Protein AF-A0AA39NHJ2-F1 (afdb_monomer)

Mean predicted aligned error: 9.45 Å

Secondary structure (DSSP, 8-state):
-HHHHHHHHHHHHHHHHHHHHHHHHHHHHHHHH-GGGGSSS-HHHHHHHHHHHHHHHHHHHHHTTSHHHHHHHHHHHHHH-TT--EEEEE--PPTT-TTEEEEEE---TT----EEEEETTT--EEETTEESEE--HHHHTSHHHHHHHTTPPPEEEE-SSTT--EEESS-BTTBEEEEEEETTEEEEEEEETTEEEEEEPGGGGBTTB-HHHHHSEEEEEE--TT--EEEEEEGGGTT---TTSEEEEEETTEEEEEETTEEEPPTTSHHHHHHHHHHTTTS-GGG---EEE------

Solvent-accessible surface area (backbone atoms only — not comparable to full-atom values): 16541 Å² total; per-residue (Å²): 111,70,70,59,53,52,50,52,49,53,52,50,51,39,51,52,51,18,51,52,42,16,53,45,49,33,49,40,40,48,49,79,76,40,71,72,66,62,79,75,83,38,64,70,58,49,52,52,47,51,53,50,22,50,54,44,38,75,43,30,85,72,45,44,81,35,69,39,46,52,50,8,51,51,53,15,50,29,72,72,28,66,82,60,41,79,64,48,76,52,51,78,38,63,83,92,49,44,40,36,36,40,32,33,35,50,65,57,101,75,45,47,63,40,51,33,38,38,29,49,70,74,30,49,50,24,42,74,84,39,62,67,43,66,75,57,65,75,58,61,69,30,67,70,40,34,72,77,54,48,89,64,84,59,55,29,34,68,36,45,40,87,97,36,56,29,22,44,39,63,55,60,96,69,30,37,40,35,39,28,74,57,95,86,40,78,46,44,36,36,39,42,91,95,46,43,34,34,60,49,63,46,71,76,45,63,90,73,50,41,48,60,62,42,74,49,28,41,38,34,35,45,72,49,89,90,52,51,46,32,43,38,23,46,57,94,45,57,88,55,88,54,71,83,34,38,32,38,35,59,51,89,93,50,74,46,41,35,36,80,57,32,36,53,55,55,75,85,37,69,70,37,50,56,55,40,61,75,40,51,91,80,47,60,64,53,74,57,84,54,69,47,77,63,81,79,78,85,127

Foldseek 3Di:
DVVVVVVVVVVVVLQVLLVVLLVLLLCLQVCVVDVVVVPDPDPVVVVVSLVVLVVCLVCLVVCVPPPSNVSSVQSNVCVQQVQAAFPDWDSDDDPPQNQKTWTWGDDDPFFAIWIWIARSNRSFIATNNHTWDWDDPLQCPDPVNCLQPNNDIFTWHAGRGPPFGIWGSDADVQWIWTWHADPSDIWIWTDHPPWIKTWDQLCVCVVFAFPCLSPFWIWIDTPPPPAQKIWTGGSVPHVDDDLQTWIFGDPPPDGWIDRNQKTWDGLPDPVLVVVCVVCVVPDPSSNDTDMDGHDDPPD

Structure (mmCIF, N/CA/C/O backbone):
data_AF-A0AA39NHJ2-F1
#
_entry.id   AF-A0AA39NHJ2-F1
#
loop_
_atom_site.group_PDB
_atom_site.id
_atom_site.type_symbol
_atom_site.label_atom_id
_atom_site.label_alt_id
_atom_site.label_comp_id
_atom_site.label_asym_id
_atom_site.label_entity_id
_atom_site.label_seq_id
_atom_site.pdbx_PDB_ins_code
_atom_site.Cartn_x
_atom_site.Cartn_y
_atom_site.Cartn_z
_atom_site.occupancy
_atom_site.B_iso_or_equiv
_atom_site.auth_seq_id
_atom_site.auth_comp_id
_atom_site.auth_asym_id
_atom_site.auth_atom_id
_atom_site.pdbx_PDB_model_num
ATOM 1 N N . MET A 1 1 ? 35.365 34.385 -26.639 1.00 52.00 1 MET A N 1
ATOM 2 C CA . MET A 1 1 ? 33.916 34.311 -26.942 1.00 52.00 1 MET A CA 1
ATOM 3 C C . MET A 1 1 ? 33.522 33.111 -27.814 1.00 52.00 1 MET A C 1
ATOM 5 O O . MET A 1 1 ? 32.574 32.440 -27.437 1.00 52.00 1 MET A O 1
ATOM 9 N N . LEU A 1 2 ? 34.240 32.753 -28.897 1.00 50.47 2 LEU A N 1
ATOM 10 C CA . LEU A 1 2 ? 33.897 31.567 -29.722 1.00 50.47 2 LEU A CA 1
ATOM 11 C C . LEU A 1 2 ? 33.807 30.242 -28.932 1.00 50.47 2 LEU A C 1
ATOM 13 O O . LEU A 1 2 ? 32.889 29.459 -29.149 1.00 50.47 2 LEU A O 1
ATOM 17 N N . ASN A 1 3 ? 34.719 30.014 -27.980 1.00 54.75 3 ASN A N 1
ATOM 18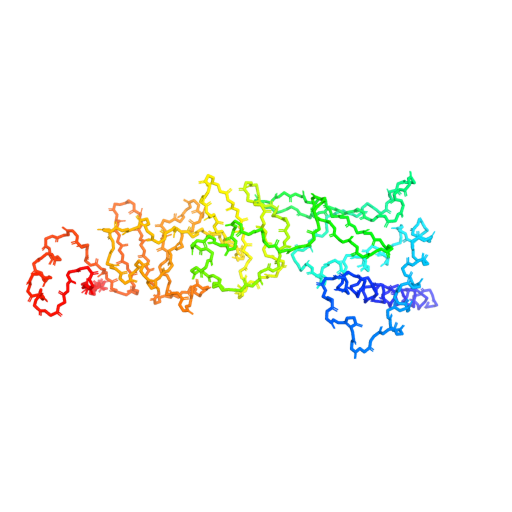 C CA . ASN A 1 3 ? 34.779 28.761 -27.216 1.00 54.75 3 ASN A CA 1
ATOM 19 C C . ASN A 1 3 ? 33.586 28.562 -26.258 1.00 54.75 3 ASN A C 1
ATOM 21 O O . ASN A 1 3 ? 33.135 27.439 -26.064 1.00 54.75 3 ASN A O 1
ATOM 25 N N . GLN A 1 4 ? 33.033 29.645 -25.698 1.00 56.84 4 GLN A N 1
ATOM 26 C CA . GLN A 1 4 ? 31.840 29.573 -24.842 1.00 56.84 4 GLN A CA 1
ATOM 27 C C . GLN A 1 4 ? 30.574 29.290 -25.657 1.00 56.84 4 GLN A C 1
ATOM 29 O O . GLN A 1 4 ? 29.744 28.494 -25.228 1.00 56.84 4 GLN A O 1
ATOM 34 N N . ASN A 1 5 ? 30.459 29.865 -26.858 1.00 62.97 5 ASN A N 1
ATOM 35 C CA . ASN A 1 5 ? 29.329 29.597 -27.748 1.00 62.97 5 ASN A CA 1
ATOM 36 C C . ASN A 1 5 ? 29.331 28.148 -28.246 1.00 62.97 5 ASN A C 1
ATOM 38 O O . ASN A 1 5 ? 28.287 27.504 -28.222 1.00 62.97 5 ASN A O 1
ATOM 42 N N . ILE A 1 6 ? 30.495 27.601 -28.618 1.00 64.81 6 ILE A N 1
ATOM 43 C CA . ILE A 1 6 ? 30.626 26.188 -29.012 1.00 64.81 6 ILE A CA 1
ATOM 44 C C . ILE A 1 6 ? 30.285 25.265 -27.837 1.00 64.81 6 ILE A C 1
ATOM 46 O O . ILE A 1 6 ? 29.538 24.308 -28.015 1.00 64.81 6 ILE A O 1
ATOM 50 N N . PHE A 1 7 ? 30.756 25.570 -26.625 1.00 63.12 7 PHE A N 1
ATOM 51 C CA . PHE A 1 7 ? 30.425 24.782 -25.435 1.00 63.12 7 PHE A CA 1
ATOM 52 C C . PHE A 1 7 ? 28.917 24.793 -25.141 1.00 63.12 7 PHE A C 1
ATOM 54 O O . PHE A 1 7 ? 28.330 23.745 -24.875 1.00 63.12 7 PHE A O 1
ATOM 61 N N . GLN A 1 8 ? 28.268 25.952 -25.272 1.00 61.84 8 GLN A N 1
ATOM 62 C CA . GLN A 1 8 ? 26.825 26.107 -25.079 1.00 61.84 8 GLN A CA 1
ATOM 63 C C . GLN A 1 8 ? 26.006 25.386 -26.163 1.00 61.84 8 GLN A C 1
ATOM 65 O O . GLN A 1 8 ? 24.982 24.768 -25.860 1.00 61.84 8 GLN A O 1
ATOM 70 N N . LEU A 1 9 ? 26.469 25.416 -27.417 1.00 66.75 9 LEU A N 1
ATOM 71 C CA . LEU A 1 9 ? 25.892 24.675 -28.543 1.00 66.75 9 LEU A CA 1
ATOM 72 C C . LEU A 1 9 ? 26.022 23.161 -28.341 1.00 66.75 9 LEU A C 1
ATOM 74 O O . LEU A 1 9 ? 25.019 22.456 -28.414 1.00 66.75 9 LEU A O 1
ATOM 78 N N . CYS A 1 10 ? 27.215 22.664 -28.004 1.00 60.75 10 CYS A N 1
ATOM 79 C CA . CYS A 1 10 ? 27.451 21.254 -27.688 1.00 60.75 10 CYS A CA 1
ATOM 80 C C . CYS A 1 10 ? 26.600 20.790 -26.499 1.00 60.75 10 CYS A C 1
ATOM 82 O O . CYS A 1 10 ? 25.990 19.724 -26.546 1.00 60.75 10 CYS A O 1
ATOM 84 N N . TYR A 1 11 ? 26.495 21.609 -25.452 1.00 63.66 11 TYR A N 1
ATOM 85 C CA . TYR A 1 11 ? 25.649 21.336 -24.292 1.00 63.66 11 TYR A CA 1
ATOM 86 C C . TYR A 1 11 ? 24.155 21.279 -24.655 1.00 63.66 11 TYR A C 1
ATOM 88 O O . TYR A 1 11 ? 23.432 20.393 -24.194 1.00 63.66 11 TYR A O 1
ATOM 96 N N . SER A 1 12 ? 23.694 22.180 -25.525 1.00 68.88 12 SER A N 1
ATOM 97 C CA . SER A 1 12 ? 22.311 22.195 -26.019 1.00 68.88 12 SER A CA 1
ATOM 98 C C . SER A 1 12 ? 22.009 20.978 -26.899 1.00 68.88 12 SER A C 1
ATOM 100 O O . SER A 1 12 ? 20.981 20.330 -26.715 1.00 68.88 12 SER A O 1
ATOM 102 N N . LEU A 1 13 ? 22.934 20.602 -27.786 1.00 66.00 13 LEU A N 1
ATOM 103 C CA . LEU A 1 13 ? 22.853 19.390 -28.610 1.00 66.00 13 LEU A CA 1
ATOM 104 C C . LEU A 1 13 ? 22.791 18.118 -27.755 1.00 66.00 13 LEU A C 1
ATOM 106 O O . LEU A 1 13 ? 21.947 17.260 -27.999 1.00 66.00 13 LEU A O 1
ATOM 110 N N . ILE A 1 14 ? 23.620 18.019 -26.710 1.00 63.91 14 ILE A N 1
ATOM 111 C CA . ILE A 1 14 ? 23.600 16.908 -25.745 1.00 63.91 14 ILE A CA 1
ATOM 112 C C . ILE A 1 14 ? 22.239 16.800 -25.048 1.00 63.91 14 ILE A C 1
ATOM 114 O O . ILE A 1 14 ? 21.700 15.700 -24.919 1.00 63.91 14 ILE A O 1
ATOM 118 N N . LYS A 1 15 ? 21.655 17.929 -24.628 1.00 66.19 15 LYS A N 1
ATOM 119 C CA . LYS A 1 15 ? 20.321 17.953 -24.011 1.00 66.19 15 LYS A CA 1
ATOM 120 C C . LYS A 1 15 ? 19.224 17.502 -24.970 1.00 66.19 15 LYS A C 1
ATOM 122 O O . LYS A 1 15 ? 18.378 16.702 -24.578 1.00 66.19 15 LYS A O 1
ATOM 127 N N . ILE A 1 16 ? 19.246 17.990 -26.211 1.00 72.19 16 ILE A N 1
ATOM 128 C CA . ILE A 1 16 ? 18.280 17.598 -27.246 1.00 72.19 16 ILE A CA 1
ATOM 129 C C . ILE A 1 16 ? 18.390 16.095 -27.521 1.00 72.19 16 ILE A C 1
ATOM 131 O O . ILE A 1 16 ? 17.377 15.399 -27.551 1.00 72.19 16 ILE A O 1
ATOM 135 N N . LEU A 1 17 ? 19.614 15.578 -27.642 1.00 69.12 17 LEU A N 1
ATOM 136 C CA . LEU A 1 17 ? 19.861 14.156 -27.864 1.00 69.12 17 LEU A CA 1
ATOM 137 C C . LEU A 1 17 ? 19.363 13.302 -26.688 1.00 69.12 17 LEU A C 1
ATOM 139 O O . LEU A 1 17 ? 18.695 12.295 -26.905 1.00 69.12 17 LEU A O 1
ATOM 143 N N . GLY A 1 18 ? 19.626 13.724 -25.448 1.00 69.69 18 GLY A N 1
ATOM 144 C CA . GLY A 1 18 ? 19.120 13.052 -24.247 1.00 69.69 18 GLY A CA 1
ATOM 145 C C . GLY A 1 18 ? 17.591 13.059 -24.159 1.00 69.69 18 GLY A C 1
ATOM 146 O O . GLY A 1 18 ? 16.991 12.057 -23.773 1.00 69.69 18 GLY A O 1
ATOM 147 N N . PHE A 1 19 ? 16.944 14.152 -24.571 1.00 74.75 19 PHE A N 1
ATOM 148 C CA . PHE A 1 19 ? 15.484 14.246 -24.629 1.00 74.75 19 PHE A CA 1
ATOM 149 C C . PHE A 1 19 ? 14.882 13.322 -25.695 1.00 74.75 19 PHE A C 1
ATOM 151 O O . PHE A 1 19 ? 13.934 12.593 -25.409 1.00 74.75 19 PHE A O 1
ATOM 158 N N . LEU A 1 20 ? 15.450 13.297 -26.903 1.00 74.88 20 LEU A N 1
ATOM 159 C CA . LEU A 1 20 ? 15.022 12.376 -27.959 1.00 74.88 20 LEU A CA 1
ATOM 160 C C . LEU A 1 20 ? 15.199 10.918 -27.521 1.00 74.88 20 LEU A C 1
ATOM 162 O O . LEU A 1 20 ? 14.289 10.108 -27.690 1.00 74.88 20 LEU A O 1
ATOM 166 N N . LEU A 1 21 ? 16.334 10.603 -26.889 1.00 74.12 21 LEU A N 1
ATOM 167 C CA . LEU A 1 21 ? 16.607 9.274 -26.353 1.00 74.12 21 LEU A CA 1
ATOM 168 C C . LEU A 1 21 ? 15.592 8.887 -25.271 1.00 74.12 21 LEU A C 1
ATOM 170 O O . LEU A 1 21 ? 15.064 7.779 -25.312 1.00 74.12 21 LEU A O 1
ATOM 174 N N . LYS A 1 22 ? 15.252 9.810 -24.360 1.00 80.75 22 LYS A N 1
ATOM 175 C CA . LYS A 1 22 ? 14.186 9.614 -23.367 1.00 80.75 22 LYS A CA 1
ATOM 176 C C . LYS A 1 22 ? 12.873 9.229 -24.042 1.00 80.75 22 LYS A C 1
ATOM 178 O O . LYS A 1 22 ? 12.268 8.240 -23.640 1.00 80.75 22 LYS A O 1
ATOM 183 N N . VAL A 1 23 ? 12.416 10.012 -25.023 1.00 78.94 23 VAL A N 1
ATOM 184 C CA . VAL A 1 23 ? 11.130 9.780 -25.702 1.00 78.94 23 VAL A CA 1
ATOM 185 C C . VAL A 1 23 ? 11.124 8.404 -26.363 1.00 78.94 23 VAL A C 1
ATOM 187 O O . VAL A 1 23 ? 10.225 7.608 -26.110 1.00 78.94 23 VAL A O 1
ATOM 190 N N . LEU A 1 24 ? 12.164 8.089 -27.135 1.00 77.06 24 LEU A N 1
ATOM 191 C CA . LEU A 1 24 ? 12.257 6.837 -27.885 1.00 77.06 24 LEU A CA 1
ATOM 192 C C . LEU A 1 24 ? 12.343 5.615 -26.961 1.00 77.06 24 LEU A C 1
ATOM 194 O O . LEU A 1 24 ? 11.605 4.652 -27.162 1.00 77.06 24 LEU A O 1
ATOM 198 N N . LEU A 1 25 ? 13.174 5.667 -25.914 1.00 77.25 25 LEU A N 1
ATOM 199 C CA . LEU A 1 25 ? 13.289 4.580 -24.937 1.00 77.25 25 LEU A CA 1
ATOM 200 C C . LEU A 1 25 ? 12.019 4.427 -24.087 1.00 77.25 25 LEU A C 1
ATOM 202 O O . LEU A 1 25 ? 11.619 3.305 -23.795 1.00 77.25 25 LEU A O 1
ATOM 206 N N . SER A 1 26 ? 11.351 5.527 -23.727 1.00 80.19 26 SER A N 1
ATOM 207 C CA . SER A 1 26 ? 10.084 5.456 -22.985 1.00 80.19 26 SER A CA 1
ATOM 208 C C . SER A 1 26 ? 9.005 4.788 -23.835 1.00 80.19 26 SER A C 1
ATOM 210 O O . SER A 1 26 ? 8.352 3.856 -23.377 1.00 80.19 26 SER A O 1
ATOM 212 N N . CYS A 1 27 ? 8.863 5.195 -25.102 1.00 77.44 27 CYS A N 1
ATOM 213 C CA . CYS A 1 27 ? 7.952 4.545 -26.044 1.00 77.44 27 CYS A CA 1
ATOM 214 C C . CYS A 1 27 ? 8.288 3.061 -26.221 1.00 77.44 27 CYS A C 1
ATOM 216 O O . CYS A 1 27 ? 7.387 2.229 -26.228 1.00 77.44 27 CYS A O 1
ATOM 218 N N . MET A 1 28 ? 9.574 2.720 -26.308 1.00 78.56 28 MET A N 1
ATOM 219 C CA . MET A 1 28 ? 10.033 1.339 -26.437 1.00 78.56 28 MET A CA 1
ATOM 220 C C . MET A 1 28 ? 9.597 0.457 -25.255 1.00 78.56 28 MET A C 1
ATOM 222 O O . MET A 1 28 ? 9.215 -0.685 -25.482 1.00 78.56 28 MET A O 1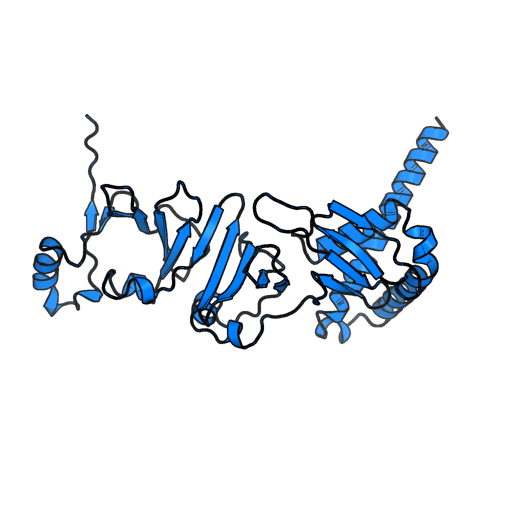
ATOM 226 N N . ILE A 1 29 ? 9.639 0.959 -24.018 1.00 76.75 29 ILE A N 1
ATOM 227 C CA . ILE A 1 29 ? 9.236 0.182 -22.833 1.00 76.75 29 ILE A CA 1
ATOM 228 C C . ILE A 1 29 ? 7.707 0.183 -22.657 1.00 76.75 29 ILE A C 1
ATOM 230 O O . ILE A 1 29 ? 7.138 -0.828 -22.257 1.00 76.75 29 ILE A O 1
ATOM 234 N N . ILE A 1 30 ? 7.026 1.295 -22.964 1.00 75.25 30 ILE A N 1
ATOM 235 C CA . ILE A 1 30 ? 5.569 1.434 -22.790 1.00 75.25 30 ILE A CA 1
ATOM 236 C C . ILE A 1 30 ? 4.800 0.590 -23.801 1.00 75.25 30 ILE A C 1
ATOM 238 O O . ILE A 1 30 ? 3.828 -0.056 -23.419 1.00 75.25 30 ILE A O 1
ATOM 242 N N . LEU A 1 31 ? 5.224 0.588 -25.072 1.00 71.06 31 LEU A N 1
ATOM 243 C CA . LEU A 1 31 ? 4.501 -0.104 -26.139 1.00 71.06 31 LEU A CA 1
ATOM 244 C C . LEU A 1 31 ? 4.226 -1.571 -25.751 1.00 71.06 31 LEU A C 1
ATOM 246 O O . LEU A 1 31 ? 3.052 -1.913 -25.673 1.00 71.06 31 LEU A O 1
ATOM 250 N N . PRO A 1 32 ? 5.214 -2.407 -25.366 1.00 67.62 32 PRO A N 1
ATOM 251 C CA . PRO A 1 32 ? 4.971 -3.797 -24.965 1.00 67.62 32 PRO A CA 1
ATOM 252 C C . PRO A 1 32 ? 4.033 -4.000 -23.767 1.00 67.62 32 PRO A C 1
ATOM 254 O O . PRO A 1 32 ? 3.431 -5.071 -23.659 1.00 67.62 32 PRO A O 1
ATOM 257 N N . LEU A 1 33 ? 3.926 -3.019 -22.864 1.00 66.88 33 LEU A N 1
ATOM 258 C CA . LEU A 1 33 ? 3.116 -3.119 -21.644 1.00 66.88 33 LEU A CA 1
ATOM 259 C C . LEU A 1 33 ? 1.619 -2.943 -21.919 1.00 66.88 33 LEU A C 1
ATOM 261 O O . LEU A 1 33 ? 0.800 -3.530 -21.212 1.00 66.88 33 LEU A O 1
ATOM 265 N N . ASP A 1 34 ? 1.255 -2.187 -22.957 1.00 65.50 34 ASP A N 1
ATOM 266 C CA . ASP A 1 34 ? -0.136 -1.922 -23.318 1.00 65.50 34 ASP A CA 1
ATOM 267 C C . ASP A 1 34 ? -0.412 -2.275 -24.786 1.00 65.50 34 ASP A C 1
ATOM 269 O O . ASP A 1 34 ? -0.257 -1.478 -25.715 1.00 65.50 34 ASP A O 1
ATOM 273 N N . LYS A 1 35 ? -0.878 -3.515 -24.987 1.00 58.59 35 LYS A N 1
ATOM 274 C CA . LYS A 1 35 ? -1.204 -4.059 -26.311 1.00 58.59 35 LYS A CA 1
ATOM 275 C C . LYS A 1 35 ? -2.295 -3.270 -27.053 1.00 58.59 35 LYS A C 1
ATOM 277 O O . LYS A 1 35 ? -2.374 -3.374 -28.274 1.00 58.59 35 LYS A O 1
ATOM 282 N N . SER A 1 36 ? -3.117 -2.480 -26.356 1.00 56.19 36 SER A N 1
ATOM 283 C CA . SER A 1 36 ? -4.201 -1.705 -26.975 1.00 56.19 36 SER A CA 1
ATOM 284 C C . SER A 1 36 ? -3.691 -0.501 -27.781 1.00 56.19 36 SER A C 1
ATOM 286 O O . SER A 1 36 ? -4.264 -0.165 -28.818 1.00 56.19 36 SER A O 1
ATOM 288 N N . LEU A 1 37 ? -2.546 0.073 -27.386 1.00 54.53 37 LEU A N 1
ATOM 289 C CA . LEU A 1 37 ? -1.878 1.167 -28.102 1.00 54.53 37 LEU A CA 1
ATOM 290 C C . LEU A 1 37 ? -1.318 0.740 -29.468 1.00 54.53 37 LEU A C 1
ATOM 292 O O . LEU A 1 37 ? -1.140 1.584 -30.348 1.00 54.53 37 LEU A O 1
ATOM 296 N N . TYR A 1 38 ? -1.066 -0.558 -29.676 1.00 54.56 38 TYR A N 1
ATOM 297 C CA . TYR A 1 38 ? -0.557 -1.067 -30.953 1.00 54.56 38 TYR A CA 1
ATOM 298 C C . TYR A 1 38 ? -1.573 -0.945 -32.083 1.00 54.56 38 TYR A C 1
ATOM 300 O O . TYR A 1 38 ? -1.187 -0.705 -33.224 1.00 54.56 38 TYR A O 1
ATOM 308 N N . HIS A 1 39 ? -2.863 -1.114 -31.789 1.00 53.62 39 HIS A N 1
ATOM 309 C CA . HIS A 1 39 ? -3.833 -1.426 -32.834 1.00 53.62 39 HIS A CA 1
ATOM 310 C C . HIS A 1 39 ? -4.488 -0.217 -33.507 1.00 53.62 39 HIS A C 1
ATOM 312 O O . HIS A 1 39 ? -5.191 -0.419 -34.494 1.00 53.62 39 HIS A O 1
ATOM 318 N N . GLN A 1 40 ? -4.286 1.020 -33.025 1.00 51.75 40 GLN A N 1
ATOM 319 C CA . GLN A 1 40 ? -5.168 2.116 -33.452 1.00 51.75 40 GLN A CA 1
ATOM 320 C C . GLN A 1 40 ? -4.562 3.409 -34.010 1.00 51.75 40 GLN A C 1
ATOM 322 O O . GLN A 1 40 ? -5.366 4.237 -34.424 1.00 51.75 40 GLN A O 1
ATOM 327 N N . LYS A 1 41 ? -3.233 3.623 -34.104 1.00 52.19 41 LYS A N 1
ATOM 328 C CA . LYS A 1 41 ? -2.688 4.837 -34.788 1.00 52.19 41 LYS A CA 1
ATOM 329 C C . LYS A 1 41 ? -1.170 4.920 -35.042 1.00 52.19 41 LYS A C 1
ATOM 331 O O . LYS A 1 41 ? -0.716 5.945 -35.543 1.00 52.19 41 LYS A O 1
ATOM 336 N N . CYS A 1 42 ? -0.371 3.899 -34.714 1.00 57.12 42 CYS A N 1
ATOM 337 C CA . CYS A 1 42 ? 1.077 4.086 -34.520 1.00 57.12 42 CYS A CA 1
ATOM 338 C C . CYS A 1 42 ? 1.999 3.116 -35.282 1.00 57.12 42 CYS A C 1
ATOM 340 O O . CYS A 1 42 ? 3.161 3.008 -34.903 1.00 57.12 42 CYS A O 1
ATOM 342 N N . GLU A 1 43 ? 1.563 2.433 -36.347 1.00 63.00 43 GLU A N 1
ATOM 343 C CA . GLU A 1 43 ? 2.449 1.495 -37.071 1.00 63.00 43 GLU A CA 1
ATOM 344 C C . GLU A 1 43 ? 3.717 2.174 -37.619 1.00 63.00 43 GLU A C 1
ATOM 346 O O . GLU A 1 43 ? 4.826 1.702 -37.375 1.00 63.00 43 GLU A O 1
ATOM 351 N N . GLY A 1 44 ? 3.582 3.334 -38.274 1.00 67.38 44 GLY A N 1
ATOM 352 C CA . GLY A 1 44 ? 4.735 4.098 -38.769 1.00 67.38 44 GLY A CA 1
ATOM 353 C C . GLY A 1 44 ? 5.660 4.577 -37.644 1.00 67.38 44 GLY A C 1
ATOM 354 O O . GLY A 1 44 ? 6.878 4.456 -37.741 1.00 67.38 44 GLY A O 1
ATOM 355 N N . PHE A 1 45 ? 5.088 5.049 -36.533 1.00 70.75 45 PHE A N 1
ATOM 356 C CA . PHE A 1 45 ? 5.852 5.459 -35.352 1.00 70.75 45 PHE A CA 1
ATOM 357 C C . PHE A 1 45 ? 6.594 4.275 -34.711 1.00 70.75 45 PHE A C 1
ATOM 359 O O . PHE A 1 45 ? 7.763 4.397 -34.354 1.00 70.75 45 PHE A O 1
ATOM 366 N N . TYR A 1 46 ? 5.958 3.104 -34.637 1.00 70.25 46 TYR A N 1
ATOM 367 C CA . TYR A 1 46 ? 6.565 1.875 -34.134 1.00 70.25 46 TYR A CA 1
ATOM 368 C C . TYR A 1 46 ? 7.753 1.429 -34.993 1.00 70.25 46 TYR A C 1
ATOM 370 O O . TYR A 1 46 ? 8.799 1.073 -34.451 1.00 70.25 46 TYR A O 1
ATOM 378 N N . VAL A 1 47 ? 7.634 1.497 -36.325 1.00 73.25 47 VAL A N 1
ATOM 379 C CA . VAL A 1 47 ? 8.741 1.185 -37.245 1.00 73.25 47 VAL A CA 1
ATOM 380 C C . VAL A 1 47 ? 9.931 2.118 -37.007 1.00 73.25 47 VAL A C 1
ATOM 382 O O . VAL A 1 47 ? 11.065 1.641 -36.930 1.00 73.25 47 VAL A O 1
ATOM 385 N N . VAL A 1 48 ? 9.687 3.420 -36.817 1.00 76.69 48 VAL A N 1
ATOM 386 C CA . VAL A 1 48 ? 10.746 4.396 -36.507 1.00 76.69 48 VAL A CA 1
ATOM 387 C C . VAL A 1 48 ? 11.411 4.092 -35.162 1.00 76.69 48 VAL A C 1
ATOM 389 O O . VAL A 1 48 ? 12.639 4.014 -35.098 1.00 76.69 48 VAL A O 1
ATOM 392 N N . VAL A 1 49 ? 10.626 3.860 -34.103 1.00 75.19 49 VAL A N 1
ATOM 393 C CA . VAL A 1 49 ? 11.151 3.504 -32.771 1.00 75.19 49 VAL A CA 1
ATOM 394 C C . VAL A 1 49 ? 11.996 2.232 -32.856 1.00 75.19 49 VAL A C 1
ATOM 396 O O . VAL A 1 49 ? 13.129 2.211 -32.380 1.00 75.19 49 VAL A O 1
ATOM 399 N N . ARG A 1 50 ? 11.505 1.190 -33.535 1.00 73.19 50 ARG A N 1
ATOM 400 C CA . ARG A 1 50 ? 12.213 -0.088 -33.673 1.00 73.19 50 ARG A CA 1
ATOM 401 C C . ARG A 1 50 ? 13.499 0.039 -34.494 1.00 73.19 50 ARG A C 1
ATOM 403 O O . ARG A 1 50 ? 14.513 -0.548 -34.119 1.00 73.19 50 ARG A O 1
ATOM 410 N N . GLY A 1 51 ? 13.484 0.810 -35.584 1.00 77.44 51 GLY A N 1
ATOM 411 C CA . GLY A 1 51 ? 14.677 1.091 -36.388 1.00 77.44 51 GLY A CA 1
ATOM 412 C C . GLY A 1 51 ? 15.763 1.801 -35.576 1.00 77.44 51 GLY A C 1
ATOM 413 O O . GLY A 1 51 ? 16.935 1.421 -35.627 1.00 77.44 51 GLY A O 1
ATOM 414 N N . PHE A 1 52 ? 15.364 2.766 -34.747 1.00 76.50 52 PHE A N 1
ATOM 415 C CA . PHE A 1 52 ? 16.267 3.452 -33.829 1.00 76.50 52 PHE A CA 1
ATOM 416 C C . PHE A 1 52 ? 16.825 2.519 -32.740 1.00 76.50 52 PHE A C 1
ATOM 418 O O . PHE A 1 52 ? 18.024 2.551 -32.470 1.00 76.50 52 PHE A O 1
ATOM 425 N N . CYS A 1 53 ? 16.005 1.633 -32.167 1.00 71.31 53 CYS A N 1
ATOM 426 C CA . CYS A 1 53 ? 16.446 0.617 -31.202 1.00 71.31 53 CYS A CA 1
ATOM 427 C C . CYS A 1 53 ? 17.500 -0.333 -31.785 1.00 71.31 53 CYS A C 1
ATOM 429 O O . CYS A 1 53 ? 18.495 -0.638 -31.126 1.00 71.31 53 CYS A O 1
ATOM 431 N N . ILE A 1 54 ? 17.324 -0.772 -33.036 1.00 75.50 54 ILE A N 1
ATOM 432 C CA . ILE A 1 54 ? 18.318 -1.595 -33.736 1.00 75.50 54 ILE A CA 1
ATOM 433 C C . ILE A 1 54 ? 19.637 -0.821 -33.842 1.00 75.50 54 ILE A C 1
ATOM 435 O O . ILE A 1 54 ? 20.670 -1.323 -33.391 1.00 75.50 54 ILE A O 1
ATOM 439 N N . LEU A 1 55 ? 19.602 0.419 -34.341 1.00 75.50 55 LEU A N 1
ATOM 440 C CA . LEU A 1 55 ? 20.793 1.262 -34.482 1.00 75.50 55 LEU A CA 1
ATOM 441 C C . LEU A 1 55 ? 21.509 1.491 -33.140 1.00 75.50 55 LEU A C 1
ATOM 443 O O . LEU A 1 55 ? 22.729 1.330 -33.048 1.00 75.50 55 LEU A O 1
ATOM 447 N N . LEU A 1 56 ? 20.754 1.807 -32.086 1.00 72.81 56 LEU A N 1
ATOM 448 C CA . LEU A 1 56 ? 21.276 1.945 -30.729 1.00 72.81 56 LEU A CA 1
ATOM 449 C C . LEU A 1 56 ? 21.907 0.649 -30.231 1.00 72.81 56 LEU A C 1
ATOM 451 O O . LEU A 1 56 ? 22.994 0.688 -29.674 1.00 72.81 56 LEU A O 1
ATOM 455 N N . SER A 1 57 ? 21.276 -0.506 -30.450 1.00 70.31 57 SER A N 1
ATOM 456 C CA . SER A 1 57 ? 21.802 -1.791 -29.975 1.00 70.31 57 SER A CA 1
ATOM 457 C C . SER A 1 57 ? 23.151 -2.153 -30.613 1.00 70.31 57 SER A C 1
ATOM 459 O O . SER A 1 57 ? 24.002 -2.750 -29.954 1.00 70.31 57 SER A O 1
ATOM 461 N N . HIS A 1 58 ? 23.382 -1.737 -31.864 1.00 71.31 58 HIS A N 1
ATOM 462 C CA . HIS A 1 58 ? 24.650 -1.936 -32.570 1.00 71.31 58 HIS A CA 1
ATOM 463 C C . HIS A 1 58 ? 25.721 -0.914 -32.177 1.00 71.31 58 HIS A C 1
ATOM 465 O O . HIS A 1 58 ? 26.905 -1.245 -32.138 1.00 71.31 58 HIS A O 1
ATOM 471 N N . THR A 1 59 ? 25.317 0.315 -31.856 1.00 68.94 59 THR A N 1
ATOM 472 C CA . THR A 1 59 ? 26.231 1.414 -31.510 1.00 68.94 59 THR A CA 1
ATOM 473 C C . THR A 1 59 ? 26.372 1.643 -30.001 1.00 68.94 59 THR A C 1
ATOM 475 O O . THR A 1 59 ? 27.162 2.488 -29.582 1.00 68.94 59 THR A O 1
ATOM 478 N N . CYS A 1 60 ? 25.678 0.857 -29.168 1.00 66.44 60 CYS A N 1
ATOM 479 C CA . CYS A 1 60 ? 25.618 1.021 -27.714 1.00 66.44 60 CYS A CA 1
ATOM 480 C C . CYS A 1 60 ? 27.010 1.088 -27.089 1.00 66.44 60 CYS A C 1
ATOM 482 O O . CYS A 1 60 ? 27.259 1.978 -26.294 1.00 66.44 60 CYS A O 1
ATOM 484 N N . LYS A 1 61 ? 27.956 0.240 -27.518 1.00 64.31 61 LYS A N 1
ATOM 485 C CA . LYS A 1 61 ? 29.342 0.252 -27.008 1.00 64.31 61 LYS A CA 1
ATOM 486 C C . LYS A 1 61 ? 30.056 1.601 -27.166 1.00 64.31 61 LYS A C 1
ATOM 488 O O . LYS A 1 61 ? 30.964 1.891 -26.400 1.00 64.31 61 LYS A O 1
ATOM 493 N N . ILE A 1 62 ? 29.681 2.386 -28.176 1.00 65.00 62 ILE A N 1
ATOM 494 C CA . ILE A 1 62 ? 30.292 3.683 -28.487 1.00 65.00 62 ILE A CA 1
ATOM 495 C C . ILE A 1 62 ? 29.615 4.786 -27.664 1.00 65.00 62 ILE A C 1
ATOM 497 O O . ILE A 1 62 ? 30.284 5.655 -27.111 1.00 65.00 62 ILE A O 1
ATOM 501 N N . TYR A 1 63 ? 28.284 4.743 -27.555 1.00 66.25 63 TYR A N 1
ATOM 502 C CA . TYR A 1 63 ? 27.500 5.798 -26.905 1.00 66.25 63 TYR A CA 1
ATOM 503 C C . TYR A 1 63 ? 27.294 5.591 -25.400 1.00 66.25 63 TYR A C 1
ATOM 505 O O . TYR A 1 63 ? 27.007 6.559 -24.696 1.00 66.25 63 TYR A O 1
ATOM 513 N N . SER A 1 64 ? 27.483 4.374 -24.889 1.00 66.81 64 SER A N 1
ATOM 514 C CA . SER A 1 64 ? 27.274 3.980 -23.490 1.00 66.81 64 SER A CA 1
ATOM 515 C C . SER A 1 64 ? 28.122 4.765 -22.486 1.00 66.81 64 SER A C 1
ATOM 517 O O . SER A 1 64 ? 27.689 4.980 -21.352 1.00 66.81 64 SER A O 1
ATOM 519 N N . ALA A 1 65 ? 29.305 5.219 -22.908 1.00 65.75 65 ALA A N 1
ATOM 520 C CA . ALA A 1 65 ? 30.212 6.049 -22.117 1.00 65.75 65 ALA A CA 1
ATOM 521 C C . ALA A 1 65 ? 29.835 7.544 -22.124 1.00 65.75 65 ALA A C 1
ATOM 523 O O . ALA A 1 65 ? 30.406 8.338 -21.379 1.00 65.75 65 ALA A O 1
ATOM 524 N N . THR A 1 66 ? 28.884 7.962 -22.968 1.00 71.75 66 THR A N 1
ATOM 525 C CA . THR A 1 66 ? 28.493 9.371 -23.068 1.00 71.75 66 THR A CA 1
ATOM 526 C C . THR A 1 66 ? 27.468 9.735 -22.002 1.00 71.75 66 THR A C 1
ATOM 528 O O . THR A 1 66 ? 26.447 9.071 -21.835 1.00 71.75 66 THR A O 1
ATOM 531 N N . ARG A 1 67 ? 27.675 10.873 -21.333 1.00 72.75 67 ARG A N 1
ATOM 532 C CA . ARG A 1 67 ? 26.738 11.399 -20.327 1.00 72.75 67 ARG A CA 1
ATOM 533 C C . ARG A 1 67 ? 25.312 11.581 -20.867 1.00 72.75 67 ARG A C 1
ATOM 535 O O . ARG A 1 67 ? 24.351 11.365 -20.135 1.00 72.75 67 ARG A O 1
ATOM 542 N N . ALA A 1 68 ? 25.176 11.951 -22.142 1.00 73.81 68 ALA A N 1
ATOM 543 C CA . ALA A 1 68 ? 23.887 12.134 -22.813 1.00 73.81 68 ALA A CA 1
ATOM 544 C C . ALA A 1 68 ? 23.064 10.838 -22.841 1.00 73.81 68 ALA A C 1
ATOM 546 O O . ALA A 1 68 ? 21.869 10.845 -22.547 1.00 73.81 68 ALA A O 1
ATOM 547 N N . PHE A 1 69 ? 23.723 9.721 -23.159 1.00 76.44 69 PHE A N 1
ATOM 548 C CA . PHE A 1 69 ? 23.095 8.409 -23.201 1.00 76.44 69 PHE A CA 1
ATOM 549 C C . PHE A 1 69 ? 22.647 7.962 -21.811 1.00 76.44 69 PHE A C 1
ATOM 551 O O . PHE A 1 69 ? 21.488 7.597 -21.624 1.00 76.44 69 PHE A O 1
ATOM 558 N N . GLN A 1 70 ? 23.536 8.086 -20.823 1.00 77.94 70 GLN A N 1
ATOM 559 C CA . GLN A 1 70 ? 23.239 7.745 -19.431 1.00 77.94 70 GLN A CA 1
ATOM 560 C C . GLN A 1 70 ? 22.027 8.524 -18.897 1.00 77.94 70 GLN A C 1
ATOM 562 O O . GLN A 1 70 ? 21.120 7.954 -18.293 1.00 77.94 70 GLN A O 1
ATOM 567 N N . GLN A 1 71 ? 21.973 9.829 -19.181 1.00 79.88 71 GLN A N 1
ATOM 568 C CA . GLN A 1 71 ? 20.842 10.679 -18.815 1.00 79.88 71 GLN A CA 1
ATOM 569 C C . GLN A 1 71 ? 19.553 10.277 -19.530 1.00 79.88 71 GLN A C 1
ATOM 571 O O . GLN A 1 71 ? 18.513 10.203 -18.884 1.00 79.88 71 GLN A O 1
ATOM 576 N N . GLY A 1 72 ? 19.596 10.005 -20.837 1.00 80.50 72 GLY A N 1
ATOM 577 C CA . GLY A 1 72 ? 18.400 9.608 -21.581 1.00 80.50 72 GLY A CA 1
ATOM 578 C C . GLY A 1 72 ? 17.827 8.268 -21.112 1.00 80.50 72 GLY A C 1
ATOM 579 O O . GLY A 1 72 ? 16.611 8.153 -20.985 1.00 80.50 72 GLY A O 1
ATOM 580 N N . VAL A 1 73 ? 18.683 7.296 -20.776 1.00 80.81 73 VAL A N 1
ATOM 581 C CA . VAL A 1 73 ? 18.269 6.013 -20.180 1.00 80.81 73 VAL A CA 1
ATOM 582 C C . VAL A 1 73 ? 17.628 6.235 -18.816 1.00 80.81 73 VAL A C 1
ATOM 584 O O . VAL A 1 73 ? 16.507 5.785 -18.598 1.00 80.81 73 VAL A O 1
ATOM 587 N N . ASN A 1 74 ? 18.288 6.981 -17.926 1.00 83.56 74 ASN A N 1
ATOM 588 C CA . ASN A 1 74 ? 17.739 7.268 -16.602 1.00 83.56 74 ASN A CA 1
ATOM 589 C C . ASN A 1 74 ? 16.386 7.977 -16.697 1.00 83.56 74 ASN A C 1
ATOM 591 O O . ASN A 1 74 ? 15.421 7.539 -16.085 1.00 83.56 74 ASN A O 1
ATOM 595 N N . LEU A 1 75 ? 16.278 9.009 -17.537 1.00 83.44 75 LEU A N 1
ATOM 596 C CA . LEU A 1 75 ? 15.021 9.721 -17.759 1.00 83.44 75 LEU A CA 1
ATOM 597 C C . LEU A 1 75 ? 13.926 8.835 -18.363 1.00 83.44 75 LEU A C 1
ATOM 599 O O . LEU A 1 75 ? 12.748 9.091 -18.112 1.00 83.44 75 LEU A O 1
ATOM 603 N N . ALA A 1 76 ? 14.290 7.848 -19.184 1.00 83.56 76 ALA A N 1
ATOM 604 C CA . ALA A 1 76 ? 13.340 6.894 -19.735 1.00 83.56 76 ALA A CA 1
ATOM 605 C C . ALA A 1 76 ? 12.837 5.933 -18.658 1.00 83.56 76 ALA A C 1
ATOM 607 O O . ALA A 1 76 ? 11.633 5.791 -18.504 1.00 83.56 76 ALA A O 1
ATOM 608 N N . VAL A 1 77 ? 13.726 5.336 -17.861 1.00 86.75 77 VAL A N 1
ATOM 609 C CA . VAL A 1 77 ? 13.319 4.437 -16.770 1.00 86.75 77 VAL A CA 1
ATOM 610 C C . VAL A 1 77 ? 12.477 5.191 -15.732 1.00 86.75 77 VAL A C 1
ATOM 612 O O . VAL A 1 77 ? 11.386 4.731 -15.400 1.00 86.75 77 VAL A O 1
ATOM 615 N N . THR A 1 78 ? 12.896 6.392 -15.311 1.00 87.19 78 THR A N 1
ATOM 616 C CA . THR A 1 78 ? 12.129 7.248 -14.386 1.00 87.19 78 THR A CA 1
ATOM 617 C C . THR A 1 78 ? 10.753 7.637 -14.942 1.00 87.19 78 THR A C 1
ATOM 619 O O . THR A 1 78 ? 9.820 7.841 -14.171 1.00 87.19 78 THR A O 1
ATOM 622 N N . SER A 1 79 ? 10.571 7.731 -16.267 1.00 84.12 79 SER A N 1
ATOM 623 C CA . SER A 1 79 ? 9.257 8.068 -16.843 1.00 84.12 79 SER A CA 1
ATOM 624 C C . SER A 1 79 ? 8.218 6.955 -16.649 1.00 84.12 79 SER A C 1
ATOM 626 O O . SER A 1 79 ? 7.022 7.234 -16.583 1.00 84.12 79 SER A O 1
ATOM 628 N N . ILE A 1 80 ? 8.670 5.706 -16.529 1.00 84.94 80 ILE A N 1
ATOM 629 C CA . ILE A 1 80 ? 7.817 4.518 -16.383 1.00 84.94 80 ILE A CA 1
ATOM 630 C C . ILE A 1 80 ? 7.728 4.077 -14.930 1.00 84.94 80 ILE A C 1
ATOM 632 O O . ILE A 1 80 ? 6.670 3.631 -14.481 1.00 84.94 80 ILE A O 1
ATOM 636 N N . TRP A 1 81 ? 8.823 4.212 -14.193 1.00 88.00 81 TRP A N 1
ATOM 637 C CA . TRP A 1 81 ? 8.909 3.926 -12.773 1.00 88.00 81 TRP A CA 1
ATOM 638 C C . TRP A 1 81 ? 9.482 5.155 -12.056 1.00 88.00 81 TRP A C 1
ATOM 640 O O . TRP A 1 81 ? 10.693 5.264 -11.896 1.00 88.00 81 TRP A O 1
ATOM 650 N N . PRO A 1 82 ? 8.632 6.103 -11.624 1.00 84.69 82 PRO A N 1
ATOM 651 C CA . PRO A 1 82 ? 9.077 7.344 -10.987 1.00 84.69 82 PRO A CA 1
ATOM 652 C C . PRO A 1 82 ? 9.870 7.150 -9.693 1.00 84.69 82 PRO A C 1
ATOM 654 O O . PRO A 1 82 ? 10.656 8.021 -9.342 1.00 84.69 82 PRO A O 1
ATOM 657 N N . ALA A 1 83 ? 9.685 6.018 -9.002 1.00 80.94 83 ALA A N 1
ATOM 658 C CA . ALA A 1 83 ? 10.460 5.677 -7.808 1.00 80.94 83 ALA A CA 1
ATOM 659 C C . ALA A 1 83 ? 11.895 5.211 -8.136 1.00 80.94 83 ALA A C 1
ATOM 661 O O . ALA A 1 83 ? 12.717 5.075 -7.236 1.00 80.94 83 ALA A O 1
ATOM 662 N N . TYR A 1 84 ? 12.219 4.984 -9.415 1.00 83.56 84 TYR A N 1
ATOM 663 C CA . TYR A 1 84 ? 13.579 4.692 -9.847 1.00 83.56 84 TYR A CA 1
ATOM 664 C C . TYR A 1 84 ? 14.503 5.880 -9.565 1.00 83.56 84 TYR A C 1
ATOM 666 O O . TYR A 1 84 ? 14.411 6.932 -10.207 1.00 83.56 84 TYR A O 1
ATOM 674 N N . SER A 1 85 ? 15.449 5.666 -8.658 1.00 80.31 85 SER A N 1
ATOM 675 C CA . SER A 1 85 ? 16.576 6.559 -8.412 1.00 80.31 85 SER A CA 1
ATOM 676 C C . SER A 1 85 ? 17.859 5.827 -8.779 1.00 80.31 85 SER A C 1
ATOM 678 O O . SER A 1 85 ? 18.163 4.798 -8.191 1.00 80.31 85 SER A O 1
ATOM 680 N N . CYS A 1 86 ? 18.597 6.306 -9.779 1.00 79.25 86 CYS A N 1
ATOM 681 C CA . CYS A 1 86 ? 19.834 5.667 -10.228 1.00 79.25 86 CYS A CA 1
ATOM 682 C C . CYS A 1 86 ? 20.991 6.014 -9.281 1.00 79.25 86 CYS A C 1
ATOM 684 O O . CYS A 1 86 ? 21.328 7.190 -9.149 1.00 79.25 86 CYS A O 1
ATOM 686 N N . TYR A 1 87 ? 21.650 5.009 -8.704 1.00 73.75 87 TYR A N 1
ATOM 687 C CA . TYR A 1 87 ? 22.908 5.188 -7.971 1.00 73.75 87 TYR A CA 1
ATOM 688 C C . TYR A 1 87 ? 24.114 5.122 -8.905 1.00 73.75 87 TYR A C 1
ATOM 690 O O . TYR A 1 87 ? 24.926 6.043 -8.963 1.00 73.75 87 TYR A O 1
ATOM 698 N N . SER A 1 88 ? 24.194 4.044 -9.682 1.00 68.44 88 SER A N 1
ATOM 699 C CA . SER A 1 88 ? 25.256 3.810 -10.652 1.00 68.44 88 SER A CA 1
ATOM 700 C C . SER A 1 88 ? 24.684 3.221 -11.934 1.00 68.44 88 SER A C 1
ATOM 702 O O . SER A 1 88 ? 23.686 2.494 -11.932 1.00 68.44 88 SER A O 1
ATOM 704 N N . LEU A 1 89 ? 25.317 3.575 -13.050 1.00 64.56 89 LEU A N 1
ATOM 705 C CA . LEU A 1 89 ? 24.935 3.108 -14.371 1.00 64.56 89 LEU A CA 1
ATOM 706 C C . LEU A 1 89 ? 26.115 2.368 -14.998 1.00 64.56 89 LEU A C 1
ATOM 708 O O . LEU A 1 89 ? 27.039 2.997 -15.516 1.00 64.56 89 LEU A O 1
ATOM 712 N N . ASP A 1 90 ? 26.046 1.040 -14.991 1.00 66.31 90 ASP A N 1
ATOM 713 C CA . ASP A 1 90 ? 27.029 0.178 -15.637 1.00 66.31 90 ASP A CA 1
ATOM 714 C C . ASP A 1 90 ? 26.536 -0.176 -17.037 1.00 66.31 90 ASP A C 1
ATOM 716 O O . ASP A 1 90 ? 25.802 -1.132 -17.294 1.00 66.31 90 ASP A O 1
ATOM 720 N N . THR A 1 91 ? 26.938 0.656 -17.989 1.00 61.06 91 THR A N 1
ATOM 721 C CA . THR A 1 91 ? 26.469 0.572 -19.373 1.00 61.06 91 THR A CA 1
ATOM 722 C C . THR A 1 91 ? 27.228 -0.449 -20.224 1.00 61.06 91 THR A C 1
ATOM 724 O O . THR A 1 91 ? 26.956 -0.575 -21.420 1.00 61.06 91 THR A O 1
ATOM 727 N N . VAL A 1 92 ? 28.184 -1.181 -19.641 1.00 57.12 92 VAL A N 1
ATOM 728 C CA . VAL A 1 92 ? 29.051 -2.116 -20.365 1.00 57.12 92 VAL A CA 1
ATOM 729 C C . VAL A 1 92 ? 28.768 -3.545 -19.926 1.00 57.12 92 VAL A C 1
ATOM 731 O O . VAL A 1 92 ? 29.391 -4.073 -19.012 1.00 57.12 92 VAL A O 1
ATOM 734 N N . VAL A 1 93 ? 27.859 -4.206 -20.642 1.00 60.06 93 VAL A N 1
ATOM 735 C CA . VAL A 1 93 ? 27.753 -5.665 -20.599 1.00 60.06 93 VAL A CA 1
ATOM 736 C C . VAL A 1 93 ? 28.524 -6.238 -21.787 1.00 60.06 93 VAL A C 1
ATOM 738 O O . VAL A 1 93 ? 28.279 -5.887 -22.945 1.00 60.06 93 VAL A O 1
ATOM 741 N N . HIS A 1 94 ? 29.504 -7.101 -21.516 1.00 62.81 94 HIS A N 1
ATOM 742 C CA . HIS A 1 94 ? 30.291 -7.745 -22.566 1.00 62.81 94 HIS A CA 1
ATOM 743 C C . HIS A 1 94 ? 29.419 -8.655 -23.448 1.00 62.81 94 HIS A C 1
ATOM 745 O O . HIS A 1 94 ? 28.325 -9.086 -23.075 1.00 62.81 94 HIS A O 1
ATOM 751 N N . SER A 1 95 ? 29.903 -8.943 -24.661 1.00 59.03 95 SER A N 1
ATOM 752 C CA . SER A 1 95 ? 29.281 -9.940 -25.541 1.00 59.03 95 SER A CA 1
ATOM 753 C C . SER A 1 95 ? 29.092 -11.267 -24.785 1.00 59.03 95 SER A C 1
ATOM 755 O O . SER A 1 95 ? 30.014 -11.655 -24.070 1.00 59.03 95 SER A O 1
ATOM 757 N N . PRO A 1 96 ? 27.948 -11.965 -24.921 1.00 66.38 96 PRO A N 1
ATOM 758 C CA . PRO A 1 96 ? 26.861 -11.745 -25.887 1.00 66.38 96 PRO A CA 1
ATOM 759 C C . PRO A 1 96 ? 25.800 -10.716 -25.460 1.00 66.38 96 PRO A C 1
ATOM 761 O O . PRO A 1 96 ? 24.983 -10.311 -26.283 1.00 66.38 96 PRO A O 1
ATOM 764 N N . ASN A 1 97 ? 25.837 -10.214 -24.226 1.00 71.81 97 ASN A N 1
ATOM 765 C CA . ASN A 1 97 ? 24.750 -9.439 -23.617 1.00 71.81 97 ASN A CA 1
ATOM 766 C C . ASN A 1 97 ? 24.838 -7.916 -23.838 1.00 71.81 97 ASN A C 1
ATOM 768 O O . ASN A 1 97 ? 24.151 -7.158 -23.166 1.00 71.81 97 ASN A O 1
ATOM 772 N N . HIS A 1 98 ? 25.605 -7.461 -24.832 1.00 71.31 98 HIS A N 1
ATOM 773 C CA . HIS A 1 98 ? 25.850 -6.046 -25.176 1.00 71.31 98 HIS A CA 1
ATOM 774 C C . HIS A 1 98 ? 24.606 -5.190 -25.496 1.00 71.31 98 HIS A C 1
ATOM 776 O O . HIS A 1 98 ? 24.733 -3.998 -25.761 1.00 71.31 98 HIS A O 1
ATOM 782 N N . ARG A 1 99 ? 23.416 -5.798 -25.526 1.00 78.12 99 ARG A N 1
ATOM 783 C CA . ARG A 1 99 ? 22.119 -5.135 -25.738 1.00 78.12 99 ARG A CA 1
ATOM 784 C C . ARG A 1 99 ? 21.408 -4.785 -24.430 1.00 78.12 99 ARG A C 1
ATOM 786 O O . ARG A 1 99 ? 20.350 -4.162 -24.475 1.00 78.12 99 ARG A O 1
ATOM 793 N N . TRP A 1 100 ? 21.957 -5.217 -23.300 1.00 83.81 100 TRP A N 1
ATOM 794 C CA . TRP A 1 100 ? 21.458 -4.913 -21.970 1.00 83.81 100 TRP A CA 1
ATOM 795 C C . TRP A 1 100 ? 22.222 -3.734 -21.383 1.00 83.81 100 TRP A C 1
ATOM 797 O O . TRP A 1 100 ? 23.447 -3.670 -21.476 1.00 83.81 100 TRP A O 1
ATOM 807 N N . ILE A 1 101 ? 21.485 -2.812 -20.777 1.00 83.94 101 ILE A N 1
ATOM 808 C CA . ILE A 1 101 ? 22.027 -1.796 -19.881 1.00 83.94 101 ILE A CA 1
ATOM 809 C C . ILE A 1 101 ? 21.704 -2.228 -18.464 1.00 83.94 101 ILE A C 1
ATOM 811 O O . ILE A 1 101 ? 20.548 -2.556 -18.192 1.00 83.94 101 ILE A O 1
ATOM 815 N N . ASN A 1 102 ? 22.699 -2.163 -17.583 1.00 85.81 102 ASN A N 1
ATOM 816 C CA . ASN A 1 102 ? 22.542 -2.505 -16.182 1.00 85.81 102 ASN A CA 1
ATOM 817 C C . ASN A 1 102 ? 22.667 -1.248 -15.328 1.00 85.81 102 ASN A C 1
ATOM 819 O O . ASN A 1 102 ? 23.517 -0.385 -15.557 1.00 85.81 102 ASN A O 1
ATOM 823 N N . THR A 1 103 ? 21.799 -1.133 -14.340 1.00 85.31 103 THR A N 1
ATOM 824 C CA . THR A 1 103 ? 21.810 -0.028 -13.389 1.00 85.31 103 THR A CA 1
ATOM 825 C C . THR A 1 103 ? 21.510 -0.564 -12.001 1.00 85.31 103 THR A C 1
ATOM 827 O O . THR A 1 103 ? 20.946 -1.651 -11.852 1.00 85.31 103 THR A O 1
ATOM 830 N N . LEU A 1 104 ? 21.912 0.190 -10.986 1.00 85.38 104 LEU A N 1
ATOM 831 C CA . LEU A 1 104 ? 21.565 -0.085 -9.601 1.00 85.38 104 LEU A CA 1
ATOM 832 C C . LEU A 1 104 ? 20.750 1.075 -9.054 1.00 85.38 104 LEU A C 1
ATOM 834 O O . LEU A 1 104 ? 21.095 2.245 -9.268 1.00 85.38 104 LEU A O 1
ATOM 838 N N . THR A 1 105 ? 19.675 0.758 -8.335 1.00 86.31 105 THR A N 1
ATOM 839 C CA . THR A 1 105 ? 18.933 1.794 -7.622 1.00 86.31 105 THR A CA 1
ATOM 840 C C . THR A 1 105 ? 19.716 2.313 -6.421 1.00 86.31 105 THR A C 1
ATOM 842 O O . THR A 1 105 ? 20.491 1.584 -5.793 1.00 86.31 105 THR A O 1
ATOM 845 N N . ALA A 1 106 ? 19.514 3.588 -6.103 1.00 82.06 106 ALA A N 1
ATOM 846 C CA . ALA A 1 106 ? 19.926 4.177 -4.841 1.00 82.06 106 ALA A CA 1
ATOM 847 C C . ALA A 1 106 ? 19.209 3.510 -3.669 1.00 82.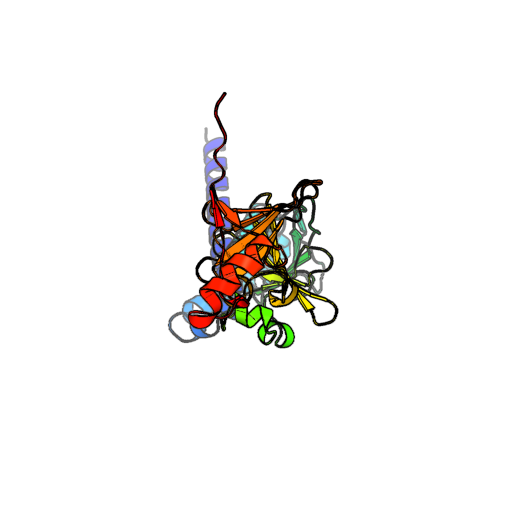06 106 ALA A C 1
ATOM 849 O O . ALA A 1 106 ? 18.144 2.913 -3.824 1.00 82.06 106 ALA A O 1
ATOM 850 N N . VAL A 1 107 ? 19.854 3.590 -2.511 1.00 78.31 107 VAL A N 1
ATOM 851 C CA . VAL A 1 107 ? 19.426 2.936 -1.281 1.00 78.31 107 VAL A CA 1
ATOM 852 C C . VAL A 1 107 ? 19.052 4.003 -0.268 1.00 78.31 107 VAL A C 1
ATOM 854 O O . VAL A 1 107 ? 19.887 4.847 0.055 1.00 78.31 107 VAL A O 1
ATOM 857 N N . ASP A 1 108 ? 17.833 3.913 0.254 1.00 72.75 108 ASP A N 1
ATOM 858 C CA . ASP A 1 108 ? 17.396 4.642 1.445 1.00 72.75 108 ASP A CA 1
ATOM 859 C C . ASP A 1 108 ? 17.471 3.746 2.696 1.00 72.75 108 ASP A C 1
ATOM 861 O O . ASP A 1 108 ? 17.683 2.536 2.602 1.00 72.75 108 ASP A O 1
ATOM 865 N N . ALA A 1 109 ? 17.252 4.338 3.876 1.00 68.56 109 ALA A N 1
ATOM 866 C CA . ALA A 1 109 ? 17.479 3.739 5.199 1.00 68.56 109 ALA A CA 1
ATOM 867 C C . ALA A 1 109 ? 16.752 2.405 5.505 1.00 68.56 109 ALA A C 1
ATOM 869 O O . ALA A 1 109 ? 17.104 1.760 6.482 1.00 68.56 109 ALA A O 1
ATOM 870 N N . ASP A 1 110 ? 15.815 1.947 4.668 1.00 72.88 110 ASP A N 1
ATOM 871 C CA . ASP A 1 110 ? 15.057 0.693 4.850 1.00 72.88 110 ASP A CA 1
ATOM 872 C C . ASP A 1 110 ? 14.807 -0.059 3.528 1.00 72.88 110 ASP A C 1
ATOM 874 O O . ASP A 1 110 ? 13.812 -0.783 3.382 1.00 72.88 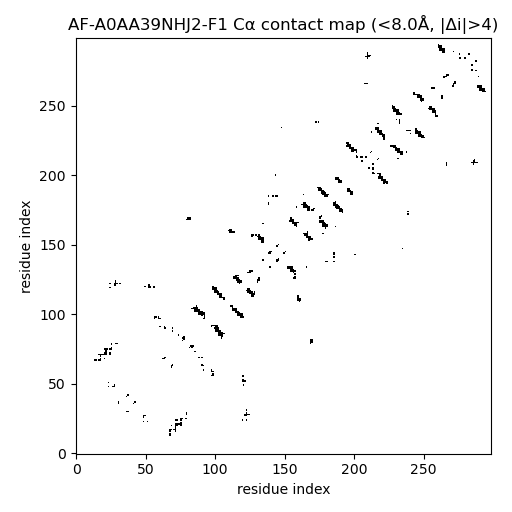110 ASP A O 1
ATOM 878 N N . GLN A 1 111 ? 15.657 0.173 2.527 1.00 81.00 111 GLN A N 1
ATOM 879 C CA . GLN A 1 111 ? 15.524 -0.388 1.184 1.00 81.00 111 GLN A CA 1
ATOM 880 C C . GLN A 1 111 ? 16.804 -1.109 0.763 1.00 81.00 111 GLN A C 1
ATOM 882 O O . GLN A 1 111 ? 17.874 -0.922 1.337 1.00 81.00 111 GLN A O 1
ATOM 887 N N . GLN A 1 112 ? 16.694 -1.969 -0.242 1.00 84.94 112 GLN A N 1
ATOM 888 C CA . GLN A 1 112 ? 17.827 -2.637 -0.872 1.00 84.94 112 GLN A CA 1
ATOM 889 C C . GLN A 1 112 ? 18.039 -2.093 -2.279 1.00 84.94 112 GLN A C 1
ATOM 891 O O . GLN A 1 112 ? 17.083 -1.808 -2.998 1.00 84.94 112 GLN A O 1
ATOM 896 N N . SER A 1 113 ? 19.306 -1.991 -2.690 1.00 87.31 113 SER A N 1
ATOM 897 C CA . SER A 1 113 ? 19.630 -1.661 -4.077 1.00 87.31 113 SER A CA 1
ATOM 898 C C . SER A 1 113 ? 19.119 -2.773 -4.985 1.00 87.31 113 SER A C 1
ATOM 900 O O . SER A 1 113 ? 19.359 -3.956 -4.731 1.00 87.31 113 SER A O 1
ATOM 902 N N . GLN A 1 114 ? 18.419 -2.393 -6.045 1.00 88.94 114 GLN A N 1
ATOM 903 C CA . GLN A 1 114 ? 17.828 -3.312 -6.998 1.00 88.94 114 GLN A CA 1
ATOM 904 C C . GLN A 1 114 ? 18.570 -3.216 -8.332 1.00 88.94 114 GLN A C 1
ATOM 906 O O . GLN A 1 114 ? 18.647 -2.125 -8.908 1.00 88.94 114 GLN A O 1
ATOM 911 N N . PRO A 1 115 ? 19.096 -4.329 -8.872 1.00 89.38 115 PRO A N 1
ATOM 912 C CA . PRO A 1 115 ? 19.573 -4.359 -10.244 1.00 89.38 115 PRO A CA 1
ATOM 913 C C . PRO A 1 115 ? 18.429 -4.182 -11.241 1.00 89.38 115 PRO A C 1
ATOM 915 O O . PRO A 1 115 ? 17.478 -4.970 -11.292 1.00 89.38 115 PRO A O 1
ATOM 918 N N . VAL A 1 116 ? 18.571 -3.167 -12.085 1.00 89.81 116 VAL A N 1
ATOM 919 C CA . VAL A 1 116 ? 17.661 -2.844 -13.179 1.00 89.81 116 VAL A CA 1
ATOM 920 C C . VAL A 1 116 ? 18.349 -3.154 -14.499 1.00 89.81 116 VAL A C 1
ATOM 922 O O . VAL A 1 116 ? 19.466 -2.709 -14.751 1.00 89.81 116 VAL A O 1
ATOM 925 N N . HIS A 1 117 ? 17.676 -3.916 -15.355 1.00 88.88 117 HIS A N 1
ATOM 926 C CA . HIS A 1 117 ? 18.187 -4.306 -16.661 1.00 88.88 117 HIS A CA 1
ATOM 927 C C . HIS A 1 117 ? 17.239 -3.818 -17.749 1.00 88.88 117 HIS A C 1
ATOM 929 O O . HIS A 1 117 ? 16.063 -4.179 -17.755 1.00 88.88 117 HIS A O 1
ATOM 935 N N . LEU A 1 118 ? 17.750 -3.034 -18.694 1.00 86.88 118 LEU A N 1
ATOM 936 C CA . LEU A 1 118 ? 16.996 -2.578 -19.857 1.00 86.88 118 LEU A CA 1
ATOM 937 C C . LEU A 1 118 ? 17.561 -3.207 -21.125 1.00 86.88 118 LEU A C 1
ATOM 939 O O . LEU A 1 118 ? 18.719 -2.988 -21.475 1.00 86.88 118 LEU A O 1
ATOM 943 N N . ASN A 1 119 ? 16.729 -3.942 -21.852 1.00 86.25 119 ASN A N 1
ATOM 944 C CA . ASN A 1 119 ? 17.087 -4.453 -23.164 1.00 86.25 119 ASN A CA 1
ATOM 945 C C . ASN A 1 119 ? 16.780 -3.409 -24.247 1.00 86.25 119 ASN A C 1
ATOM 947 O O . ASN A 1 119 ? 15.620 -3.156 -24.568 1.00 86.25 119 ASN A O 1
ATOM 951 N N . LEU A 1 120 ? 17.821 -2.846 -24.855 1.00 79.19 120 LEU A N 1
ATOM 952 C CA . LEU A 1 120 ? 17.715 -1.779 -25.857 1.00 79.19 120 LEU A CA 1
ATOM 953 C C . LEU A 1 120 ? 17.042 -2.187 -27.168 1.00 79.19 120 LEU A C 1
ATOM 955 O O . LEU A 1 120 ? 16.634 -1.323 -27.938 1.00 79.19 120 LEU A O 1
ATOM 959 N N . LEU A 1 121 ? 16.971 -3.487 -27.456 1.00 79.88 121 LEU A N 1
ATOM 960 C CA . LEU A 1 121 ? 16.344 -3.984 -28.677 1.00 79.88 121 LEU A CA 1
ATOM 961 C C . LEU A 1 121 ? 14.849 -4.248 -28.480 1.00 79.88 121 LEU A C 1
ATOM 963 O O . LEU A 1 121 ? 14.055 -4.008 -29.386 1.00 79.88 121 LEU A O 1
ATOM 967 N N . THR A 1 122 ? 14.479 -4.797 -27.323 1.00 81.50 122 THR A N 1
ATOM 968 C CA . THR A 1 122 ? 13.110 -5.271 -27.056 1.00 81.50 122 THR A CA 1
ATOM 969 C C . THR A 1 122 ? 12.291 -4.319 -26.196 1.00 81.50 122 THR A C 1
ATOM 971 O O . THR A 1 122 ? 11.072 -4.435 -26.179 1.00 81.50 122 THR A O 1
ATOM 974 N N . GLY A 1 123 ? 12.934 -3.408 -25.466 1.00 80.62 123 GLY A N 1
ATOM 975 C CA . GLY A 1 123 ? 12.276 -2.584 -24.455 1.00 80.62 123 GLY A CA 1
ATOM 976 C C . GLY A 1 123 ? 11.979 -3.283 -23.145 1.00 80.62 123 GLY A C 1
ATOM 977 O O . GLY A 1 123 ? 11.350 -2.690 -22.275 1.00 80.62 123 GLY A O 1
ATOM 978 N N . LEU A 1 124 ? 12.429 -4.528 -22.983 1.00 86.25 124 LEU A N 1
ATOM 979 C CA . LEU A 1 124 ? 12.207 -5.278 -21.761 1.00 86.25 124 LEU A CA 1
ATOM 980 C C . LEU A 1 124 ? 12.966 -4.628 -20.599 1.00 86.25 124 LEU A C 1
ATOM 982 O O . LEU A 1 124 ? 14.198 -4.600 -20.599 1.00 86.25 124 LEU A O 1
ATOM 986 N N . LEU A 1 125 ? 12.209 -4.128 -19.624 1.00 89.06 125 LEU A N 1
ATOM 987 C CA . LEU A 1 125 ? 12.720 -3.626 -18.356 1.00 89.06 125 LEU A CA 1
ATOM 988 C C . LEU A 1 125 ? 12.534 -4.698 -17.281 1.00 89.06 125 LEU A C 1
ATOM 990 O O . LEU A 1 125 ? 11.409 -5.127 -17.016 1.00 89.06 125 LEU A O 1
ATOM 994 N N . LEU A 1 126 ? 13.639 -5.117 -16.672 1.00 90.62 126 LEU A N 1
ATOM 995 C CA . LEU A 1 126 ? 13.664 -6.054 -15.557 1.00 90.62 126 LEU A CA 1
ATOM 996 C C . LEU A 1 126 ? 14.167 -5.352 -14.300 1.00 90.62 126 LEU A C 1
ATOM 998 O O . LEU A 1 126 ? 15.142 -4.611 -14.358 1.00 90.62 126 LEU A O 1
ATOM 1002 N N . ILE A 1 127 ? 13.559 -5.653 -13.162 1.00 90.81 127 ILE A N 1
ATOM 1003 C CA . ILE A 1 127 ? 14.005 -5.242 -11.827 1.00 90.81 127 ILE A CA 1
ATOM 1004 C C . ILE A 1 127 ? 14.225 -6.538 -11.050 1.00 90.81 127 ILE A C 1
ATOM 1006 O O . ILE A 1 127 ? 13.381 -7.428 -11.104 1.00 90.81 127 ILE A O 1
ATOM 1010 N N . ASN A 1 128 ? 15.375 -6.725 -10.403 1.00 88.25 128 ASN A N 1
ATOM 1011 C CA . ASN A 1 128 ? 15.721 -7.998 -9.745 1.00 88.25 128 ASN A CA 1
ATOM 1012 C C . ASN A 1 128 ? 15.531 -9.227 -10.666 1.00 88.25 128 ASN A C 1
ATOM 1014 O O . ASN A 1 128 ? 15.092 -10.291 -10.233 1.00 88.25 128 ASN A O 1
ATOM 1018 N N . GLY A 1 129 ? 15.796 -9.058 -11.968 1.00 86.44 129 GLY A N 1
ATOM 1019 C CA . GLY A 1 129 ? 15.617 -10.097 -12.991 1.00 86.44 129 GLY A CA 1
ATOM 1020 C C . GLY A 1 129 ? 14.162 -10.412 -13.374 1.00 86.44 129 GLY A C 1
ATOM 1021 O O . GLY A 1 129 ? 13.943 -11.257 -14.239 1.00 86.44 129 GLY A O 1
ATOM 1022 N N . LYS A 1 130 ? 13.166 -9.738 -12.785 1.00 87.25 130 LYS A N 1
ATOM 1023 C CA . LYS A 1 130 ? 11.738 -9.928 -13.079 1.00 87.25 130 LYS A CA 1
ATOM 1024 C C . LYS A 1 130 ? 11.191 -8.770 -13.922 1.00 87.25 130 LYS A C 1
ATOM 1026 O O . LYS A 1 130 ? 11.555 -7.622 -13.667 1.00 87.25 130 LYS A O 1
ATOM 1031 N N . PRO A 1 131 ? 10.323 -9.033 -14.914 1.00 87.25 131 PRO A N 1
ATOM 1032 C CA . PRO A 1 131 ? 9.701 -7.971 -15.693 1.00 87.25 131 PRO A CA 1
ATOM 1033 C C . PRO A 1 131 ? 8.724 -7.154 -14.848 1.00 87.25 131 PRO A C 1
ATOM 1035 O O . PRO A 1 131 ? 8.207 -7.629 -13.834 1.00 87.25 131 PRO A O 1
ATOM 1038 N N . LEU A 1 132 ? 8.423 -5.943 -15.318 1.00 85.31 132 LEU A N 1
ATOM 1039 C CA . LEU A 1 132 ? 7.229 -5.225 -14.874 1.00 85.31 132 LEU A CA 1
ATOM 1040 C C . LEU A 1 132 ? 5.995 -6.099 -15.114 1.00 85.31 132 LEU A C 1
ATOM 1042 O O . LEU A 1 132 ? 5.895 -6.770 -16.146 1.00 85.31 132 LEU A O 1
ATOM 1046 N N . GLY A 1 133 ? 5.053 -6.092 -14.178 1.00 85.31 133 GLY A N 1
ATOM 1047 C CA . GLY A 1 133 ? 3.953 -7.038 -14.251 1.00 85.31 133 GLY A CA 1
ATOM 1048 C C . GLY A 1 133 ? 2.742 -6.670 -13.421 1.00 85.31 133 GLY A C 1
ATOM 1049 O O . GLY A 1 133 ? 2.607 -5.566 -12.893 1.00 85.31 133 GLY A O 1
ATOM 1050 N N . ARG A 1 134 ? 1.848 -7.651 -13.343 1.00 88.06 134 ARG A N 1
ATOM 1051 C CA . ARG A 1 134 ? 0.658 -7.638 -12.499 1.00 88.06 134 ARG A CA 1
ATOM 1052 C C . ARG A 1 134 ? 0.884 -8.556 -11.312 1.00 88.06 134 ARG A C 1
ATOM 1054 O O . ARG A 1 134 ? 1.715 -9.462 -11.370 1.00 88.06 134 ARG A O 1
ATOM 1061 N N . LEU A 1 135 ? 0.113 -8.325 -10.260 1.00 92.00 135 LEU A N 1
ATOM 1062 C CA . LEU A 1 135 ? 0.115 -9.205 -9.103 1.00 92.00 135 LEU A CA 1
ATOM 1063 C C . LEU A 1 135 ? -0.354 -10.620 -9.480 1.00 92.00 135 LEU A C 1
ATOM 1065 O O . LEU A 1 135 ? -1.242 -10.766 -10.330 1.00 92.00 135 LEU A O 1
ATOM 1069 N N . PRO A 1 136 ? 0.226 -11.652 -8.851 1.00 92.56 136 PRO A N 1
ATOM 1070 C CA . PRO A 1 136 ? -0.226 -13.024 -9.010 1.00 92.56 136 PRO A CA 1
ATOM 1071 C C . PRO A 1 136 ? -1.639 -13.227 -8.433 1.00 92.56 136 PRO A C 1
ATOM 1073 O O . PRO A 1 136 ? -2.167 -12.411 -7.667 1.00 92.56 136 PRO A O 1
ATOM 1076 N N . LYS A 1 137 ? -2.295 -14.306 -8.882 1.00 92.44 137 LYS A N 1
ATOM 1077 C CA . LYS A 1 137 ? -3.722 -14.536 -8.618 1.00 92.44 137 LYS A CA 1
ATOM 1078 C C . LYS A 1 137 ? -4.009 -14.718 -7.129 1.00 92.44 137 LYS A C 1
ATOM 1080 O O . LYS A 1 137 ? -4.977 -14.139 -6.654 1.00 92.44 137 LYS A O 1
ATOM 1085 N N . ASP A 1 138 ? -3.161 -15.462 -6.432 1.00 94.19 138 ASP A N 1
ATOM 1086 C CA . ASP A 1 138 ? -3.173 -15.666 -4.978 1.00 94.19 138 ASP A CA 1
ATOM 1087 C C . ASP A 1 138 ? -3.307 -14.354 -4.185 1.00 94.19 138 ASP A C 1
ATOM 1089 O O . ASP A 1 138 ? -4.166 -14.264 -3.311 1.00 94.19 138 ASP A O 1
ATOM 1093 N N . ILE A 1 139 ? -2.566 -13.303 -4.555 1.00 95.88 139 ILE A N 1
ATOM 1094 C CA . ILE A 1 139 ? -2.696 -11.970 -3.952 1.00 95.88 139 ILE A CA 1
ATOM 1095 C C . ILE A 1 139 ? -4.011 -11.310 -4.371 1.00 95.88 139 ILE A C 1
ATOM 1097 O O . ILE A 1 139 ? -4.768 -10.853 -3.519 1.00 95.88 139 ILE A O 1
ATOM 1101 N N . THR A 1 140 ? -4.307 -11.254 -5.673 1.00 95.88 140 THR A N 1
ATOM 1102 C CA . THR A 1 140 ? -5.486 -10.512 -6.169 1.00 95.88 140 THR A CA 1
ATOM 1103 C C . THR A 1 140 ? -6.829 -11.111 -5.740 1.00 95.88 140 THR A C 1
ATOM 1105 O O . THR A 1 140 ? -7.822 -10.392 -5.672 1.00 95.88 140 THR A O 1
ATOM 1108 N N . SER A 1 141 ? -6.877 -12.413 -5.436 1.00 95.31 141 SER A N 1
ATOM 1109 C CA . SER A 1 141 ? -8.066 -13.085 -4.900 1.00 95.31 141 SER A CA 1
ATOM 1110 C C . SER A 1 141 ? -8.151 -13.068 -3.374 1.00 95.31 141 SER A C 1
ATOM 1112 O O . SER A 1 141 ? -9.169 -13.484 -2.825 1.00 95.31 141 SER A O 1
ATOM 1114 N N . HIS A 1 142 ? -7.104 -12.621 -2.676 1.00 96.69 142 HIS A N 1
ATOM 1115 C CA . HIS A 1 142 ? -7.091 -12.587 -1.219 1.00 96.69 142 HIS A CA 1
ATOM 1116 C C . HIS A 1 142 ? -8.144 -11.597 -0.693 1.00 96.69 142 HIS A C 1
ATOM 1118 O O . HIS A 1 142 ? -8.253 -10.473 -1.186 1.00 96.69 142 HIS A O 1
ATOM 1124 N N . ALA A 1 143 ? -8.889 -11.969 0.354 1.00 95.88 143 ALA A N 1
ATOM 1125 C CA . ALA A 1 143 ? -9.988 -11.154 0.889 1.00 95.88 143 ALA A CA 1
ATOM 1126 C C . ALA A 1 143 ? -9.542 -9.729 1.275 1.00 95.88 143 ALA A C 1
ATOM 1128 O O . ALA A 1 143 ? -10.188 -8.751 0.903 1.00 95.88 143 ALA A O 1
ATOM 1129 N N . THR A 1 144 ? -8.386 -9.596 1.936 1.00 96.69 144 THR A N 1
ATOM 1130 C CA . THR A 1 144 ? -7.767 -8.291 2.240 1.00 96.69 144 THR A CA 1
ATOM 1131 C C . THR A 1 144 ? -7.488 -7.458 0.986 1.00 96.69 144 THR A C 1
ATOM 1133 O O . THR A 1 144 ? -7.723 -6.253 0.998 1.00 96.69 144 THR A O 1
ATOM 1136 N N . TYR A 1 145 ? -7.032 -8.073 -0.112 1.00 97.19 145 TYR A N 1
ATOM 1137 C CA . TYR A 1 145 ? -6.794 -7.347 -1.361 1.00 97.19 145 TYR A CA 1
ATOM 1138 C C . TYR A 1 145 ? -8.105 -6.809 -1.928 1.00 97.19 145 TYR A C 1
ATOM 1140 O O . TYR A 1 145 ? -8.221 -5.614 -2.194 1.00 97.19 145 TYR A O 1
ATOM 1148 N N . VAL A 1 146 ? -9.111 -7.680 -2.046 1.00 96.69 146 VAL A N 1
ATOM 1149 C CA . VAL A 1 146 ? -10.438 -7.325 -2.565 1.00 96.69 146 VAL A CA 1
ATOM 1150 C C . VAL A 1 146 ? -11.083 -6.232 -1.713 1.00 96.69 146 VAL A C 1
ATOM 1152 O O . VAL A 1 146 ? -11.682 -5.309 -2.250 1.00 96.69 146 VAL A O 1
ATOM 1155 N N . ARG A 1 147 ? -10.911 -6.270 -0.390 1.00 96.50 147 ARG A N 1
ATOM 1156 C CA . ARG A 1 147 ? -11.449 -5.250 0.517 1.00 96.50 147 ARG A CA 1
ATOM 1157 C C . ARG A 1 147 ? -10.824 -3.865 0.310 1.00 96.50 147 ARG A C 1
ATOM 1159 O O . ARG A 1 147 ? -11.538 -2.872 0.356 1.00 96.50 147 ARG A O 1
ATOM 1166 N N . ILE A 1 148 ? -9.509 -3.787 0.099 1.00 96.88 148 ILE A N 1
ATOM 1167 C CA . ILE A 1 148 ? -8.782 -2.505 0.021 1.00 96.88 148 ILE A CA 1
ATOM 1168 C C . ILE A 1 148 ? -8.745 -1.945 -1.403 1.00 96.88 148 ILE A C 1
ATOM 1170 O O . ILE A 1 148 ? -8.880 -0.739 -1.617 1.00 96.88 148 ILE A O 1
ATOM 1174 N N . PHE A 1 149 ? -8.552 -2.816 -2.391 1.00 95.81 149 PHE A N 1
ATOM 1175 C CA . PHE A 1 149 ? -8.343 -2.432 -3.786 1.00 95.81 149 PHE A CA 1
ATOM 1176 C C . PHE A 1 149 ? -9.536 -2.775 -4.685 1.00 95.81 149 PHE A C 1
ATOM 1178 O O . PHE A 1 149 ? -9.607 -2.278 -5.812 1.00 95.81 149 PHE A O 1
ATOM 1185 N N . GLY A 1 150 ? -10.500 -3.569 -4.211 1.00 94.00 150 GLY A N 1
ATOM 1186 C CA . GLY A 1 150 ? -11.622 -4.033 -5.021 1.00 94.00 150 GLY A CA 1
ATOM 1187 C C . GLY A 1 150 ? -11.146 -4.936 -6.154 1.00 94.00 150 GLY A C 1
ATOM 1188 O O . GLY A 1 150 ? -10.323 -5.827 -5.969 1.00 94.00 150 GLY A O 1
ATOM 1189 N N . THR A 1 151 ? -11.643 -4.663 -7.357 1.00 91.38 151 THR A N 1
ATOM 1190 C CA . THR A 1 151 ? -11.247 -5.346 -8.599 1.00 91.38 151 THR A CA 1
ATOM 1191 C C . THR A 1 151 ? -10.174 -4.581 -9.379 1.00 91.38 151 THR A C 1
ATOM 1193 O O . THR A 1 151 ? -9.961 -4.848 -10.564 1.00 91.38 151 THR A O 1
ATOM 1196 N N . LYS A 1 152 ? -9.534 -3.574 -8.765 1.00 91.38 152 LYS A N 1
ATOM 1197 C CA . LYS A 1 152 ? -8.508 -2.768 -9.437 1.00 91.38 152 LYS A CA 1
ATOM 1198 C C . LYS A 1 152 ? -7.297 -3.636 -9.754 1.00 91.38 152 LYS A C 1
ATOM 1200 O O . LYS A 1 152 ? -6.832 -4.394 -8.915 1.00 91.38 152 LYS A O 1
ATOM 1205 N N . ILE A 1 153 ? -6.757 -3.474 -10.957 1.00 89.56 153 ILE A N 1
ATOM 1206 C CA . ILE A 1 153 ? -5.503 -4.107 -11.360 1.00 89.56 153 ILE A CA 1
ATOM 1207 C C . ILE A 1 153 ? -4.378 -3.132 -11.032 1.00 89.56 153 ILE A C 1
ATOM 1209 O O . ILE A 1 153 ? -4.351 -2.022 -11.561 1.00 89.56 153 ILE A O 1
ATOM 1213 N N . LEU A 1 154 ? -3.469 -3.541 -10.151 1.00 92.25 154 LEU A N 1
ATOM 1214 C CA . LEU A 1 154 ? -2.290 -2.750 -9.813 1.00 92.25 154 LEU A CA 1
ATOM 1215 C C . LEU A 1 154 ? -1.119 -3.143 -10.713 1.00 92.25 154 LEU A C 1
ATOM 1217 O O . LEU A 1 154 ? -0.772 -4.323 -10.809 1.00 92.25 154 LEU A O 1
ATOM 1221 N N . ASP A 1 155 ? -0.488 -2.142 -11.319 1.00 90.06 155 ASP A N 1
ATOM 1222 C CA . ASP A 1 155 ? 0.821 -2.311 -11.940 1.00 90.06 155 ASP A CA 1
ATOM 1223 C C . ASP A 1 155 ? 1.886 -2.355 -10.850 1.00 90.06 155 ASP A C 1
ATOM 1225 O O . ASP A 1 155 ? 1.973 -1.438 -10.024 1.00 90.06 155 ASP A O 1
ATOM 1229 N N . ILE A 1 156 ? 2.708 -3.402 -10.861 1.00 92.62 156 ILE A N 1
ATOM 1230 C CA . ILE A 1 156 ? 3.707 -3.633 -9.822 1.00 92.62 156 ILE A CA 1
ATOM 1231 C C . ILE A 1 156 ? 5.128 -3.722 -10.366 1.00 92.62 156 ILE A C 1
ATOM 1233 O O . ILE A 1 156 ? 5.382 -3.998 -11.542 1.00 92.62 156 ILE A O 1
ATOM 1237 N N . VAL A 1 157 ? 6.054 -3.481 -9.450 1.00 92.69 157 VAL A N 1
ATOM 1238 C CA . VAL A 1 157 ? 7.480 -3.760 -9.557 1.00 92.69 157 VAL A CA 1
ATOM 1239 C C . VAL A 1 157 ? 7.881 -4.688 -8.409 1.00 92.69 157 VAL A C 1
ATOM 1241 O O . VAL A 1 157 ? 7.190 -4.733 -7.389 1.00 92.69 157 VAL A O 1
ATOM 1244 N N . PRO A 1 158 ? 8.979 -5.442 -8.533 1.00 92.56 158 PRO A N 1
ATOM 1245 C CA . PRO A 1 158 ? 9.617 -6.087 -7.392 1.00 92.56 158 PRO A CA 1
ATOM 1246 C C . PRO A 1 158 ? 9.922 -5.072 -6.289 1.00 92.56 158 PRO A C 1
ATOM 1248 O O . PRO A 1 158 ? 10.422 -3.982 -6.562 1.00 92.56 158 PRO A O 1
ATOM 1251 N N . SER A 1 159 ? 9.612 -5.433 -5.051 1.00 91.81 159 SER A N 1
ATOM 1252 C CA . SER A 1 159 ? 9.833 -4.586 -3.879 1.00 91.81 159 SER A CA 1
ATOM 1253 C C . SER A 1 159 ? 11.320 -4.454 -3.546 1.00 91.81 159 SER A C 1
ATOM 1255 O O . SER A 1 159 ? 12.101 -5.397 -3.700 1.00 91.81 159 SER A O 1
ATOM 1257 N N . ASP A 1 160 ? 11.706 -3.266 -3.089 1.00 88.88 160 ASP A N 1
ATOM 1258 C CA . ASP A 1 160 ? 13.015 -2.961 -2.507 1.00 88.88 160 ASP A CA 1
ATOM 1259 C C . ASP A 1 160 ? 13.039 -3.164 -0.981 1.00 88.88 160 ASP A C 1
ATOM 1261 O O . ASP A 1 160 ? 14.106 -3.087 -0.371 1.00 88.88 160 ASP A O 1
ATOM 1265 N N . LYS A 1 161 ? 11.893 -3.467 -0.352 1.00 88.00 161 LYS A N 1
ATOM 1266 C CA . LYS A 1 161 ? 11.809 -3.811 1.073 1.00 88.00 161 LYS A CA 1
ATOM 1267 C C . LYS A 1 161 ? 12.081 -5.301 1.309 1.00 88.00 161 LYS A C 1
ATOM 1269 O O . LYS A 1 161 ? 11.409 -6.142 0.701 1.00 88.00 161 LYS A O 1
ATOM 1274 N N . PRO A 1 162 ? 12.984 -5.650 2.246 1.00 85.75 162 PRO A N 1
ATOM 1275 C CA . PRO A 1 162 ? 13.219 -7.034 2.642 1.00 85.75 162 PRO A CA 1
ATOM 1276 C C . PRO A 1 162 ? 11.943 -7.719 3.140 1.00 85.75 162 PRO A C 1
ATOM 1278 O O . PRO A 1 162 ? 11.210 -7.178 3.966 1.00 85.75 162 PRO A O 1
ATOM 1281 N N . GLY A 1 163 ? 11.693 -8.941 2.669 1.00 87.38 163 GLY A N 1
ATOM 1282 C CA . GLY A 1 163 ? 10.563 -9.756 3.125 1.00 87.38 163 GLY A CA 1
ATOM 1283 C C . GLY A 1 163 ? 9.191 -9.333 2.589 1.00 87.38 163 GLY A C 1
ATOM 1284 O O . GLY A 1 163 ? 8.188 -9.870 3.059 1.00 87.38 163 GLY A O 1
ATOM 1285 N N . ILE A 1 164 ? 9.141 -8.408 1.624 1.00 92.81 164 ILE A N 1
ATOM 1286 C CA . ILE A 1 164 ? 7.941 -8.057 0.857 1.00 92.81 164 ILE A CA 1
ATOM 1287 C C . ILE A 1 164 ? 8.280 -8.185 -0.627 1.00 92.81 164 ILE A C 1
ATOM 1289 O O . ILE A 1 164 ? 9.377 -7.828 -1.042 1.00 92.81 164 ILE A O 1
ATOM 1293 N N . GLU A 1 165 ? 7.370 -8.733 -1.428 1.00 92.88 165 GLU A N 1
ATOM 1294 C CA . GLU A 1 165 ? 7.686 -9.166 -2.795 1.00 92.88 165 GLU A CA 1
ATOM 1295 C C . GLU A 1 165 ? 7.447 -8.093 -3.854 1.00 92.88 165 GLU A C 1
ATOM 1297 O O . GLU A 1 165 ? 8.221 -7.976 -4.807 1.00 92.88 165 GLU A O 1
ATOM 1302 N N . TYR A 1 166 ? 6.386 -7.307 -3.695 1.00 95.06 166 TYR A N 1
ATOM 1303 C CA . TYR A 1 166 ? 5.903 -6.383 -4.713 1.00 95.06 166 TYR A CA 1
ATOM 1304 C C . TYR A 1 166 ? 5.724 -4.982 -4.148 1.00 95.06 166 TYR A C 1
ATOM 1306 O O . TYR A 1 166 ? 5.408 -4.797 -2.976 1.00 95.06 166 TYR A O 1
ATOM 1314 N N . ALA A 1 167 ? 5.878 -3.992 -5.014 1.00 94.69 167 ALA A N 1
ATOM 1315 C CA . ALA A 1 167 ? 5.553 -2.605 -4.753 1.00 94.69 167 ALA A CA 1
ATOM 1316 C C . ALA A 1 167 ? 4.750 -2.046 -5.933 1.00 94.69 167 ALA A C 1
ATOM 1318 O O . ALA A 1 167 ? 4.933 -2.472 -7.073 1.00 94.69 167 ALA A O 1
ATOM 1319 N N . THR A 1 168 ? 3.846 -1.098 -5.701 1.00 94.50 168 THR A N 1
ATOM 1320 C CA . THR A 1 168 ? 3.128 -0.434 -6.795 1.00 94.50 168 THR A CA 1
ATOM 1321 C C . THR A 1 168 ? 4.094 0.372 -7.651 1.00 94.50 168 THR A C 1
ATOM 1323 O O . THR A 1 168 ? 4.943 1.090 -7.138 1.00 94.50 168 THR A O 1
ATOM 1326 N N . ARG A 1 169 ? 3.973 0.304 -8.975 1.00 91.56 169 ARG A N 1
ATOM 1327 C CA . ARG A 1 169 ? 4.854 1.070 -9.871 1.00 91.56 169 ARG A CA 1
ATOM 1328 C C . ARG A 1 169 ? 4.651 2.583 -9.734 1.00 91.56 169 ARG A C 1
ATOM 1330 O O . ARG A 1 169 ? 5.599 3.351 -9.886 1.00 91.56 169 ARG A O 1
ATOM 1337 N N . LEU A 1 170 ? 3.410 2.993 -9.473 1.00 90.25 170 LEU A N 1
ATOM 1338 C CA . LEU A 1 170 ? 3.001 4.375 -9.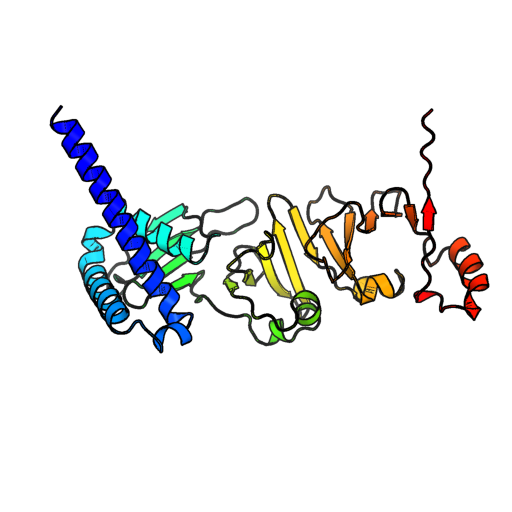235 1.00 90.25 170 LEU A CA 1
ATOM 1339 C C . LEU A 1 170 ? 2.338 4.493 -7.858 1.00 90.25 170 LEU A C 1
ATOM 1341 O O . LEU A 1 170 ? 1.647 3.558 -7.446 1.00 90.25 170 LEU A O 1
ATOM 1345 N N . PRO A 1 171 ? 2.497 5.632 -7.166 1.00 91.88 171 PRO A N 1
ATOM 1346 C CA . PRO A 1 171 ? 1.848 5.848 -5.885 1.00 91.88 171 PRO A CA 1
ATOM 1347 C C . PRO A 1 171 ? 0.329 6.007 -6.043 1.00 91.88 171 PRO A C 1
ATOM 1349 O O . PRO A 1 171 ? -0.160 6.651 -6.973 1.00 91.88 171 PRO A O 1
ATOM 1352 N N . ILE A 1 172 ? -0.425 5.475 -5.084 1.00 93.00 172 ILE A N 1
ATOM 1353 C CA . ILE A 1 172 ? -1.881 5.611 -4.988 1.00 93.00 172 ILE A CA 1
ATOM 1354 C C . ILE A 1 172 ? -2.180 6.763 -4.029 1.00 93.00 172 ILE A C 1
ATOM 1356 O O . ILE A 1 172 ? -1.926 6.658 -2.834 1.00 93.00 172 ILE A O 1
ATOM 1360 N N . LEU A 1 173 ? -2.695 7.888 -4.538 1.00 92.31 173 LEU A N 1
ATOM 1361 C CA . LEU A 1 173 ? -2.939 9.101 -3.731 1.00 92.31 173 LEU A CA 1
ATOM 1362 C C . LEU A 1 173 ? -1.696 9.553 -2.928 1.00 92.31 173 LEU A C 1
ATOM 1364 O O . LEU A 1 173 ? -1.787 10.025 -1.792 1.00 92.31 173 LEU A O 1
ATOM 1368 N N . GLY A 1 174 ? -0.515 9.396 -3.533 1.00 92.44 174 GLY A N 1
ATOM 1369 C CA . GLY A 1 174 ? 0.777 9.715 -2.921 1.00 92.44 174 GLY A CA 1
ATOM 1370 C C . GLY A 1 174 ? 1.356 8.616 -2.024 1.00 92.44 174 GLY A C 1
ATOM 1371 O O . GLY A 1 174 ? 2.467 8.785 -1.541 1.00 92.44 174 GLY A O 1
ATOM 1372 N N . TRP A 1 175 ? 0.651 7.501 -1.819 1.00 94.50 175 TRP A N 1
ATOM 1373 C CA . TRP A 1 175 ? 1.157 6.353 -1.067 1.00 94.50 175 TRP A CA 1
ATOM 1374 C C . TRP A 1 175 ? 1.829 5.343 -1.984 1.00 94.50 175 TRP A C 1
ATOM 1376 O O . TRP A 1 175 ? 1.205 4.796 -2.895 1.00 94.50 175 TRP A O 1
ATOM 1386 N N . GLN A 1 176 ? 3.092 5.051 -1.707 1.00 94.50 176 GLN A N 1
ATOM 1387 C CA . GLN A 1 176 ? 3.766 3.884 -2.251 1.00 94.50 176 GLN A CA 1
ATOM 1388 C C . GLN A 1 176 ? 3.268 2.646 -1.500 1.00 94.50 176 GLN A C 1
ATOM 1390 O O . GLN A 1 176 ? 3.383 2.598 -0.277 1.00 94.50 176 GLN A O 1
ATOM 1395 N N . VAL A 1 177 ? 2.715 1.654 -2.198 1.00 96.31 177 VAL A N 1
ATOM 1396 C CA . VAL A 1 177 ? 2.144 0.452 -1.570 1.00 96.31 177 VAL A CA 1
ATOM 1397 C C . VAL A 1 177 ? 3.068 -0.737 -1.798 1.00 96.31 177 VAL A C 1
ATOM 1399 O O . VAL A 1 177 ? 3.524 -0.952 -2.918 1.00 96.31 177 VAL A O 1
ATOM 1402 N N . TYR A 1 178 ? 3.304 -1.522 -0.754 1.00 96.31 178 TYR A N 1
ATOM 1403 C CA . TYR A 1 178 ? 4.074 -2.760 -0.766 1.00 96.31 178 TYR A CA 1
ATOM 1404 C C . TYR A 1 178 ? 3.164 -3.933 -0.401 1.00 96.31 178 TYR A C 1
ATOM 1406 O O . TYR A 1 178 ? 2.339 -3.831 0.509 1.00 96.31 178 TYR A O 1
ATOM 1414 N N . LEU A 1 179 ? 3.303 -5.034 -1.134 1.00 97.12 179 LEU A N 1
ATOM 1415 C CA . LEU A 1 179 ? 2.429 -6.201 -1.080 1.00 97.12 179 LEU A CA 1
ATOM 1416 C C . LEU A 1 179 ? 3.265 -7.478 -1.063 1.00 97.12 179 LEU A C 1
ATOM 1418 O O . LEU A 1 179 ? 4.183 -7.646 -1.868 1.00 97.12 179 LEU A O 1
ATOM 1422 N N . GLY A 1 180 ? 2.930 -8.400 -0.171 1.00 95.56 180 GLY A N 1
ATOM 1423 C CA . GLY A 1 180 ? 3.575 -9.709 -0.102 1.00 95.56 180 GLY A CA 1
ATOM 1424 C C . GLY A 1 180 ? 2.735 -10.703 0.682 1.00 95.56 180 GLY A C 1
ATOM 1425 O O . GLY A 1 180 ? 1.902 -10.304 1.494 1.00 95.56 180 GLY A O 1
ATOM 1426 N N . LEU A 1 181 ? 2.952 -11.991 0.436 1.00 94.75 181 LEU A N 1
ATOM 1427 C CA . LEU A 1 181 ? 2.320 -13.059 1.202 1.00 94.75 181 LEU A CA 1
ATOM 1428 C C . LEU A 1 181 ? 3.304 -13.592 2.240 1.00 94.75 181 LEU A C 1
ATOM 1430 O O . LEU A 1 181 ? 4.459 -13.884 1.938 1.00 94.75 181 LEU A O 1
ATOM 1434 N N . ARG A 1 182 ? 2.838 -13.738 3.480 1.00 92.31 182 ARG A N 1
ATOM 1435 C CA . ARG A 1 182 ? 3.582 -14.408 4.548 1.00 92.31 182 ARG A CA 1
ATOM 1436 C C . ARG A 1 182 ? 2.664 -15.418 5.211 1.00 92.31 182 ARG A C 1
ATOM 1438 O O . ARG A 1 182 ? 1.726 -15.024 5.891 1.00 92.31 182 ARG A O 1
ATOM 1445 N N . ASN A 1 183 ? 2.951 -16.708 5.031 1.00 90.38 183 ASN A N 1
ATOM 1446 C CA . ASN A 1 183 ? 2.115 -17.802 5.542 1.00 90.38 183 ASN A CA 1
ATOM 1447 C C . ASN A 1 183 ? 0.636 -17.625 5.143 1.00 90.38 183 ASN A C 1
ATOM 1449 O O . ASN A 1 183 ? -0.239 -17.617 6.003 1.00 90.38 183 ASN A O 1
ATOM 1453 N N . ASP A 1 184 ? 0.388 -17.373 3.854 1.00 90.06 184 ASP A N 1
ATOM 1454 C CA . ASP A 1 184 ? -0.931 -17.083 3.266 1.00 90.06 184 ASP A CA 1
ATOM 1455 C C . ASP A 1 184 ? -1.640 -15.816 3.777 1.00 90.06 184 ASP A C 1
ATOM 1457 O O . ASP A 1 184 ? -2.732 -15.493 3.316 1.00 90.06 184 ASP A O 1
ATOM 1461 N N . VAL A 1 185 ? -1.010 -15.039 4.663 1.00 93.00 185 VAL A N 1
ATOM 1462 C CA . VAL A 1 185 ? -1.510 -13.731 5.090 1.00 93.00 185 VAL A CA 1
ATOM 1463 C C . VAL A 1 185 ? -0.966 -12.652 4.162 1.00 93.00 185 VAL A C 1
ATOM 1465 O O . VAL A 1 185 ? 0.249 -12.486 4.021 1.00 93.00 185 VAL A O 1
ATOM 1468 N N . LEU A 1 186 ? -1.868 -11.885 3.545 1.00 96.31 186 LEU A N 1
ATOM 1469 C CA . LEU A 1 186 ? -1.489 -10.714 2.760 1.00 96.31 186 LEU A CA 1
ATOM 1470 C C . LEU A 1 186 ? -1.021 -9.568 3.663 1.00 96.31 186 LEU A C 1
ATOM 1472 O O . LEU A 1 186 ? -1.815 -8.974 4.392 1.00 96.31 186 LEU A O 1
ATOM 1476 N N . ILE A 1 187 ? 0.254 -9.215 3.531 1.00 97.06 187 ILE A N 1
ATOM 1477 C CA . ILE A 1 187 ? 0.852 -8.018 4.117 1.00 97.06 187 ILE A CA 1
ATOM 1478 C C . ILE A 1 187 ? 0.621 -6.847 3.160 1.00 97.06 187 ILE A C 1
ATOM 1480 O O . ILE A 1 187 ? 0.958 -6.926 1.975 1.00 97.06 187 ILE A O 1
ATOM 1484 N N . VAL A 1 188 ? 0.076 -5.749 3.689 1.00 97.75 188 VAL A N 1
ATOM 1485 C CA . VAL A 1 188 ? -0.074 -4.477 2.974 1.00 97.75 188 VAL A CA 1
ATOM 1486 C C . VAL A 1 188 ? 0.625 -3.391 3.782 1.00 97.75 188 VAL A C 1
ATOM 1488 O O . VAL A 1 188 ? 0.137 -2.987 4.836 1.00 97.75 188 VAL A O 1
ATOM 1491 N N . GLN A 1 189 ? 1.759 -2.910 3.279 1.00 97.12 189 GLN A N 1
ATOM 1492 C CA . GLN A 1 189 ? 2.464 -1.763 3.850 1.00 97.12 189 GLN A CA 1
ATOM 1493 C C . GLN A 1 189 ? 2.374 -0.565 2.917 1.00 97.12 189 GLN A C 1
ATOM 1495 O O . GLN A 1 189 ? 2.309 -0.709 1.697 1.00 97.12 189 GLN A O 1
ATOM 1500 N N . THR A 1 190 ? 2.391 0.637 3.477 1.00 96.19 190 THR A N 1
ATOM 1501 C CA . THR A 1 190 ? 2.315 1.873 2.701 1.00 96.19 190 THR A CA 1
ATOM 1502 C C . THR A 1 190 ? 3.324 2.877 3.221 1.00 96.19 190 THR A C 1
ATOM 1504 O O . THR A 1 190 ? 3.369 3.125 4.425 1.00 96.19 190 THR A O 1
ATOM 1507 N N . LYS A 1 191 ? 4.099 3.481 2.322 1.00 93.06 191 LYS A N 1
ATOM 1508 C CA . LYS A 1 191 ? 5.047 4.549 2.645 1.00 93.06 191 LYS A CA 1
ATOM 1509 C C . LYS A 1 191 ? 4.619 5.845 1.972 1.00 93.06 191 LYS A C 1
ATOM 1511 O O . LYS A 1 191 ? 4.285 5.847 0.785 1.00 93.06 191 LYS A O 1
ATOM 1516 N N . LYS A 1 192 ? 4.665 6.939 2.719 1.00 92.19 192 LYS A N 1
ATOM 1517 C CA . LYS A 1 192 ? 4.568 8.300 2.198 1.00 92.19 192 LYS A CA 1
ATOM 1518 C C . LYS A 1 192 ? 5.458 9.185 3.053 1.00 92.19 192 LYS A C 1
ATOM 1520 O O . LYS A 1 192 ? 5.241 9.272 4.258 1.00 92.19 192 LYS A O 1
ATOM 1525 N N . ASP A 1 193 ? 6.459 9.792 2.426 1.00 88.25 193 ASP A N 1
ATOM 1526 C CA . ASP A 1 193 ? 7.509 10.533 3.126 1.00 88.25 193 ASP A CA 1
ATOM 1527 C C . ASP A 1 193 ? 8.147 9.642 4.221 1.00 88.25 193 ASP A C 1
ATOM 1529 O O . ASP A 1 193 ? 8.526 8.499 3.932 1.00 88.25 193 ASP A O 1
ATOM 1533 N N . ASP A 1 194 ? 8.202 10.115 5.468 1.00 86.88 194 ASP A N 1
ATOM 1534 C CA . ASP A 1 194 ? 8.722 9.373 6.630 1.00 86.88 194 ASP A CA 1
ATOM 1535 C C . ASP A 1 194 ? 7.665 8.498 7.332 1.00 86.88 194 ASP A C 1
ATOM 1537 O O . ASP A 1 194 ? 7.931 7.877 8.363 1.00 86.88 194 ASP A O 1
ATOM 1541 N N . ILE A 1 195 ? 6.440 8.443 6.801 1.00 91.50 195 ILE A N 1
ATOM 1542 C CA . ILE A 1 195 ? 5.342 7.680 7.392 1.00 91.50 195 ILE A CA 1
ATOM 1543 C C . ILE A 1 195 ? 5.294 6.297 6.747 1.00 91.50 195 ILE A C 1
ATOM 1545 O O . ILE A 1 195 ? 5.017 6.162 5.552 1.00 91.50 195 ILE A O 1
ATOM 1549 N N . LEU A 1 196 ? 5.507 5.265 7.563 1.00 93.81 196 LEU A N 1
ATOM 1550 C CA . LEU A 1 196 ? 5.359 3.863 7.188 1.00 93.81 196 LEU A CA 1
ATOM 1551 C C . LEU A 1 196 ? 4.208 3.244 7.980 1.00 93.81 196 LEU A C 1
ATOM 1553 O O . LEU A 1 196 ? 4.272 3.151 9.204 1.00 93.81 196 LEU A O 1
ATOM 1557 N N . LEU A 1 197 ? 3.166 2.814 7.274 1.00 96.81 197 LEU A N 1
ATOM 1558 C CA . LEU A 1 197 ? 1.997 2.173 7.870 1.00 96.81 197 LEU A CA 1
ATOM 1559 C C . LEU A 1 197 ? 1.891 0.722 7.417 1.00 96.81 197 LEU A C 1
ATOM 1561 O O . LEU A 1 197 ? 2.208 0.405 6.270 1.00 96.81 197 LEU A O 1
ATOM 1565 N N . GLU A 1 198 ? 1.381 -0.135 8.290 1.00 97.31 198 GLU A N 1
ATOM 1566 C CA . GLU A 1 198 ? 0.952 -1.489 7.954 1.00 97.31 198 GLU A CA 1
ATOM 1567 C C . GLU A 1 198 ? -0.543 -1.641 8.225 1.00 97.31 198 GLU A C 1
ATOM 1569 O O . GLU A 1 198 ? -1.073 -1.129 9.215 1.00 97.31 198 GLU A O 1
ATOM 1574 N N . LEU A 1 199 ? -1.233 -2.322 7.315 1.00 98.19 199 LEU A N 1
ATOM 1575 C CA . LEU A 1 199 ? -2.636 -2.652 7.486 1.00 98.19 199 LEU A CA 1
ATOM 1576 C C . LEU A 1 199 ? -2.769 -3.816 8.467 1.00 98.19 199 LEU A C 1
ATOM 1578 O O . LEU A 1 199 ? -2.306 -4.923 8.196 1.00 98.19 199 LEU A O 1
ATOM 1582 N N . ILE A 1 200 ? -3.493 -3.591 9.556 1.00 96.88 200 ILE A N 1
ATOM 1583 C CA . ILE A 1 200 ? -3.933 -4.666 10.438 1.00 96.88 200 ILE A CA 1
ATOM 1584 C C . ILE A 1 200 ? -5.180 -5.313 9.815 1.00 96.88 200 ILE A C 1
ATOM 1586 O O . ILE A 1 200 ? -6.122 -4.595 9.450 1.00 96.88 200 ILE A O 1
ATOM 1590 N N . PRO A 1 201 ? -5.232 -6.655 9.696 1.00 94.75 201 PRO A N 1
ATOM 1591 C CA . PRO A 1 201 ? -6.437 -7.356 9.271 1.00 94.75 201 PRO A CA 1
ATOM 1592 C C . PRO A 1 201 ? -7.650 -6.907 10.089 1.00 94.75 201 PRO A C 1
ATOM 1594 O O . PRO A 1 201 ? -7.605 -6.870 11.315 1.00 94.75 201 PRO A O 1
ATOM 1597 N N . HIS A 1 202 ? -8.754 -6.566 9.423 1.00 93.62 202 HIS A N 1
ATOM 1598 C CA . HIS A 1 202 ? -9.916 -6.012 10.127 1.00 93.62 202 HIS A CA 1
ATOM 1599 C C . HIS A 1 202 ? -10.491 -6.985 11.169 1.00 93.62 202 HIS A C 1
ATOM 1601 O O . HIS A 1 202 ? -11.005 -6.553 12.191 1.00 93.62 202 HIS A O 1
ATOM 1607 N N . THR A 1 203 ? -10.345 -8.293 10.948 1.00 93.12 203 THR A N 1
ATOM 1608 C CA . THR A 1 203 ? -10.786 -9.347 11.869 1.00 93.12 203 THR A CA 1
ATOM 1609 C C . THR A 1 203 ? -9.964 -9.430 13.152 1.00 93.12 203 THR A C 1
ATOM 1611 O O . THR A 1 203 ? -10.395 -10.099 14.085 1.00 93.12 203 THR A O 1
ATOM 1614 N N . THR A 1 204 ? -8.792 -8.787 13.221 1.00 94.44 204 THR A N 1
ATOM 1615 C CA . THR A 1 204 ? -7.932 -8.800 14.415 1.00 94.44 204 THR A CA 1
ATOM 1616 C C . THR A 1 204 ? -8.634 -8.205 15.633 1.00 94.44 204 THR A C 1
ATOM 1618 O O . THR A 1 204 ? -8.385 -8.660 16.739 1.00 94.44 204 THR A O 1
ATOM 1621 N N . PHE A 1 205 ? -9.533 -7.239 15.429 1.00 92.69 205 PHE A N 1
ATOM 1622 C CA . PHE A 1 205 ? -10.278 -6.576 16.504 1.00 92.69 205 PHE A CA 1
ATOM 1623 C C . PHE A 1 205 ? -11.687 -7.146 16.713 1.00 92.69 205 PHE A C 1
ATOM 1625 O O . PHE A 1 205 ? -12.530 -6.510 17.350 1.00 92.69 205 PHE A O 1
ATOM 1632 N N . ASN A 1 206 ? -11.981 -8.326 16.155 1.00 93.06 206 ASN A N 1
ATOM 1633 C CA . ASN A 1 206 ? -13.263 -8.982 16.384 1.00 93.06 206 ASN A CA 1
ATOM 1634 C C . ASN A 1 206 ? -13.503 -9.145 17.885 1.00 93.06 206 ASN A C 1
ATOM 1636 O O . ASN A 1 206 ? -12.662 -9.689 18.591 1.00 93.06 206 ASN A O 1
ATOM 1640 N N . HIS A 1 207 ? -14.680 -8.714 18.336 1.00 90.38 207 HIS A N 1
ATOM 1641 C CA . HIS A 1 207 ? -15.094 -8.697 19.742 1.00 90.38 207 HIS A CA 1
ATOM 1642 C C . HIS A 1 207 ? -14.390 -7.677 20.644 1.00 90.38 207 HIS A C 1
ATOM 1644 O O . HIS A 1 207 ? -14.872 -7.513 21.758 1.00 90.38 207 HIS A O 1
ATOM 1650 N N . ASP A 1 208 ? -13.365 -6.964 20.164 1.00 90.62 208 ASP A N 1
ATOM 1651 C CA . ASP A 1 208 ? -12.688 -5.877 20.892 1.00 90.62 208 ASP A CA 1
ATOM 1652 C C . ASP A 1 208 ? -13.200 -4.484 20.478 1.00 90.62 208 ASP A C 1
ATOM 1654 O O . ASP A 1 208 ? -13.114 -3.523 21.244 1.00 90.62 208 ASP A O 1
ATOM 1658 N N . LEU A 1 209 ? -13.764 -4.365 19.270 1.00 91.88 209 LEU A N 1
ATOM 1659 C CA . LEU A 1 209 ? -14.414 -3.153 18.765 1.00 91.88 209 LEU A CA 1
ATOM 1660 C C . LEU A 1 209 ? -15.841 -3.450 18.278 1.00 91.88 209 LEU A C 1
ATOM 1662 O O . LEU A 1 209 ? -16.141 -4.573 17.865 1.00 91.88 209 LEU A O 1
ATOM 1666 N N . PRO A 1 210 ? -16.723 -2.437 18.252 1.00 92.38 210 PRO A N 1
ATOM 1667 C CA . PRO A 1 210 ? -18.001 -2.514 17.557 1.00 92.38 210 PRO A CA 1
ATOM 1668 C C . PRO A 1 210 ? -17.874 -2.909 16.084 1.00 92.38 210 PRO A C 1
ATOM 1670 O O . PRO A 1 210 ? -16.927 -2.519 15.396 1.00 92.38 210 PRO A O 1
ATOM 1673 N N . CYS A 1 211 ? -18.892 -3.612 15.582 1.00 93.75 211 CYS A N 1
ATOM 1674 C CA . CYS A 1 211 ? -18.942 -4.184 14.237 1.00 93.75 211 CYS A CA 1
ATOM 1675 C C . CYS A 1 211 ? -18.677 -3.157 13.136 1.00 93.75 211 CYS A C 1
ATOM 1677 O O . CYS A 1 211 ? -17.976 -3.475 12.183 1.00 93.75 211 CYS A O 1
ATOM 1679 N N . LEU A 1 212 ? -19.150 -1.915 13.274 1.00 93.31 212 LEU A N 1
ATOM 1680 C CA . LEU A 1 212 ? -18.929 -0.887 12.252 1.00 93.31 212 LEU A CA 1
ATOM 1681 C C . LEU A 1 212 ? -17.441 -0.585 12.030 1.00 93.31 212 LEU A C 1
ATOM 1683 O O . LEU A 1 212 ? -17.029 -0.441 10.883 1.00 93.31 212 LEU A O 1
ATOM 1687 N N . PHE A 1 213 ? -16.612 -0.554 13.079 1.00 94.94 213 PHE A N 1
ATOM 1688 C CA . PHE A 1 213 ? -15.162 -0.370 12.918 1.00 94.94 213 PHE A CA 1
ATOM 1689 C C . PHE A 1 213 ? -14.498 -1.570 12.233 1.00 94.94 213 PHE A C 1
ATOM 1691 O O . PHE A 1 213 ? -13.531 -1.415 11.494 1.00 94.94 213 PHE A O 1
ATOM 1698 N N . ILE A 1 214 ? -15.053 -2.766 12.407 1.00 95.50 214 ILE A N 1
ATOM 1699 C CA . ILE A 1 214 ? -14.574 -3.975 11.735 1.00 95.50 214 ILE A CA 1
ATOM 1700 C C . ILE A 1 214 ? -14.982 -3.987 10.255 1.00 95.50 214 ILE A C 1
ATOM 1702 O O . ILE A 1 214 ? -14.172 -4.307 9.385 1.00 95.50 214 ILE A O 1
ATOM 1706 N N . GLU A 1 215 ? -16.235 -3.647 9.962 1.00 94.75 215 GLU A N 1
ATOM 1707 C CA . GLU A 1 215 ? -16.873 -3.836 8.656 1.00 94.75 215 GLU A CA 1
ATOM 1708 C C . GLU A 1 215 ? -16.626 -2.670 7.698 1.00 94.75 215 GLU A C 1
ATOM 1710 O O . GLU A 1 215 ? -16.370 -2.905 6.516 1.00 94.75 215 GLU A O 1
ATOM 1715 N N . GLU A 1 216 ? -16.573 -1.435 8.199 1.00 96.19 216 GLU A N 1
ATOM 1716 C CA . GLU A 1 216 ? -16.562 -0.213 7.379 1.00 96.19 216 GLU A CA 1
ATOM 1717 C C . GLU A 1 216 ? -15.255 0.588 7.472 1.00 96.19 216 GLU A C 1
ATOM 1719 O O . GLU A 1 216 ? -15.107 1.632 6.830 1.00 96.19 216 GLU A O 1
ATOM 1724 N N . TYR A 1 217 ? -14.275 0.106 8.245 1.00 97.31 217 TYR A N 1
ATOM 1725 C CA . TYR A 1 217 ? -13.000 0.793 8.436 1.00 97.31 217 TYR A CA 1
ATOM 1726 C C . TYR A 1 217 ? -11.786 -0.101 8.141 1.00 97.31 217 TYR A C 1
ATOM 1728 O O . TYR A 1 217 ? -11.843 -1.332 8.036 1.00 97.31 217 TYR A O 1
ATOM 1736 N N . THR A 1 218 ? -10.662 0.581 7.955 1.00 97.69 218 THR A N 1
ATOM 1737 C CA . THR A 1 218 ? -9.307 0.042 7.855 1.00 97.69 218 THR A CA 1
ATOM 1738 C C . THR A 1 218 ? -8.519 0.454 9.085 1.00 97.69 218 THR A C 1
ATOM 1740 O O . THR A 1 218 ? -8.732 1.541 9.619 1.00 97.69 218 THR A O 1
ATOM 1743 N N . HIS A 1 219 ? -7.597 -0.399 9.515 1.00 97.50 219 HIS A N 1
ATOM 1744 C CA . HIS A 1 219 ? -6.809 -0.190 10.722 1.00 97.50 219 HIS A CA 1
ATOM 1745 C C . HIS A 1 219 ? -5.340 -0.099 10.325 1.00 97.50 219 HIS A C 1
ATOM 1747 O O . HIS A 1 219 ? -4.769 -1.080 9.852 1.00 97.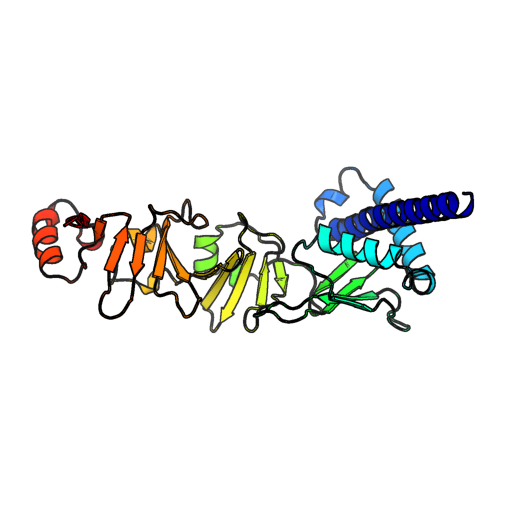50 219 HIS A O 1
ATOM 1753 N N . TRP A 1 220 ? -4.741 1.075 10.483 1.00 97.75 220 TRP A N 1
ATOM 1754 C CA . TRP A 1 220 ? -3.363 1.340 10.085 1.00 97.75 220 TRP A CA 1
ATOM 1755 C C . TRP A 1 220 ? -2.500 1.551 11.316 1.00 97.75 220 TRP A C 1
ATOM 1757 O O . TRP A 1 220 ? -2.706 2.513 12.053 1.00 97.75 220 TRP A O 1
ATOM 1767 N N . ILE A 1 221 ? -1.523 0.673 11.526 1.00 96.31 221 ILE A N 1
ATOM 1768 C CA . ILE A 1 221 ? -0.496 0.876 12.547 1.00 96.31 221 ILE A CA 1
ATOM 1769 C C . ILE A 1 221 ? 0.697 1.590 11.935 1.00 96.31 221 ILE A C 1
ATOM 1771 O O . ILE A 1 221 ? 1.147 1.240 10.844 1.00 96.31 221 ILE A O 1
ATOM 1775 N N . ASN A 1 222 ? 1.212 2.592 12.638 1.00 94.06 222 ASN A N 1
ATOM 1776 C CA . ASN A 1 222 ? 2.459 3.235 12.262 1.00 94.06 222 ASN A CA 1
ATOM 1777 C C . ASN A 1 222 ? 3.637 2.391 12.760 1.00 94.06 222 ASN A C 1
ATOM 1779 O O . ASN A 1 222 ? 3.741 2.100 13.948 1.00 94.06 222 ASN A O 1
ATOM 1783 N N . LEU A 1 223 ? 4.516 1.993 11.841 1.00 92.38 223 LEU A N 1
ATOM 1784 C CA . LEU A 1 223 ? 5.670 1.145 12.142 1.00 92.38 223 LEU A CA 1
ATOM 1785 C C . LEU A 1 223 ? 6.862 1.923 12.722 1.00 92.38 223 LEU A C 1
ATOM 1787 O O . LEU A 1 223 ? 7.903 1.329 12.998 1.00 92.38 223 LEU A O 1
ATOM 1791 N N . ASN A 1 224 ? 6.738 3.239 12.920 1.00 90.44 224 ASN A N 1
ATOM 1792 C CA . ASN A 1 224 ? 7.725 4.005 13.670 1.00 90.44 224 ASN A CA 1
ATOM 1793 C C . ASN A 1 224 ? 7.782 3.492 15.128 1.00 90.44 224 ASN A C 1
ATOM 1795 O O . ASN A 1 224 ? 6.753 3.522 15.801 1.00 90.44 224 ASN A O 1
ATOM 1799 N N . PRO A 1 225 ? 8.956 3.090 15.656 1.00 86.00 225 PRO A N 1
ATOM 1800 C CA . PRO A 1 225 ? 9.082 2.549 17.015 1.00 86.00 225 PRO A CA 1
ATOM 1801 C C . PRO A 1 225 ? 8.642 3.496 18.140 1.00 86.00 225 PRO A C 1
ATOM 1803 O O . PRO A 1 225 ? 8.349 3.047 19.245 1.00 86.00 225 PRO A O 1
ATOM 1806 N N . LEU A 1 226 ? 8.631 4.807 17.882 1.00 88.50 226 LEU A N 1
ATOM 1807 C CA . LEU A 1 226 ? 8.160 5.826 18.823 1.00 88.50 226 LEU A CA 1
ATOM 1808 C C . LEU A 1 226 ? 6.645 6.047 18.735 1.00 88.50 226 LEU A C 1
ATOM 1810 O O . LEU A 1 226 ? 6.077 6.755 19.567 1.00 88.50 226 LEU A O 1
ATOM 1814 N N . SER A 1 227 ? 5.994 5.485 17.718 1.00 89.56 227 SER A N 1
ATOM 1815 C CA . SER A 1 227 ? 4.553 5.559 17.555 1.00 89.56 227 SER A CA 1
ATOM 1816 C C . SER A 1 227 ? 3.862 4.458 18.348 1.00 89.56 227 SER A C 1
ATOM 1818 O O . SER A 1 227 ? 4.308 3.316 18.416 1.00 89.56 227 SER A O 1
ATOM 1820 N N . THR A 1 228 ? 2.734 4.815 18.942 1.00 88.69 228 THR A N 1
ATOM 1821 C CA . THR A 1 228 ? 1.880 3.916 19.726 1.00 88.69 228 THR A CA 1
ATOM 1822 C C . THR A 1 228 ? 0.425 4.034 19.294 1.00 88.69 228 THR A C 1
ATOM 1824 O O . THR A 1 228 ? -0.483 3.707 20.062 1.00 88.69 228 THR A O 1
ATOM 1827 N N . GLU A 1 229 ? 0.199 4.545 18.082 1.00 91.62 229 GLU A N 1
ATOM 1828 C CA . GLU A 1 229 ? -1.134 4.789 17.552 1.00 91.62 229 GLU A CA 1
ATOM 1829 C C . GLU A 1 229 ? -1.498 3.836 16.413 1.00 91.62 229 GLU A C 1
ATOM 1831 O O . GLU A 1 229 ? -0.690 3.508 15.540 1.00 91.62 229 GLU A O 1
ATOM 1836 N N . ILE A 1 230 ? -2.764 3.426 16.426 1.00 95.31 230 ILE A N 1
ATOM 1837 C CA . ILE A 1 230 ? -3.443 2.792 15.303 1.00 95.31 230 ILE A CA 1
ATOM 1838 C C . ILE A 1 230 ? -4.511 3.770 14.835 1.00 95.31 230 ILE A C 1
ATOM 1840 O O . ILE A 1 230 ? -5.423 4.111 15.591 1.00 95.31 230 ILE A O 1
ATOM 1844 N N . GLU A 1 231 ? -4.403 4.227 13.594 1.00 96.94 231 GLU A N 1
ATOM 1845 C CA . GLU A 1 231 ? -5.407 5.083 12.975 1.00 96.94 231 GLU A CA 1
ATOM 1846 C C . GLU A 1 231 ? -6.469 4.217 12.293 1.00 96.94 231 GLU A C 1
ATOM 1848 O O . GLU A 1 231 ? -6.168 3.379 11.439 1.00 96.94 231 GLU A O 1
ATOM 1853 N N . ILE A 1 232 ? -7.727 4.437 12.656 1.00 96.94 232 ILE A N 1
ATOM 1854 C CA . ILE A 1 232 ? -8.882 3.750 12.093 1.00 96.94 232 ILE A CA 1
ATOM 1855 C C . ILE A 1 232 ? -9.527 4.678 11.064 1.00 96.94 232 ILE A C 1
ATOM 1857 O O . ILE A 1 232 ? -10.100 5.716 11.406 1.00 96.94 232 ILE A O 1
ATOM 1861 N N . ARG A 1 233 ? -9.424 4.314 9.785 1.00 97.56 233 ARG A N 1
ATOM 1862 C CA . ARG A 1 233 ? -9.878 5.144 8.659 1.00 97.56 233 ARG A CA 1
ATOM 1863 C C . ARG A 1 233 ? -11.082 4.514 7.966 1.00 97.56 233 ARG A C 1
ATOM 1865 O O . ARG A 1 233 ? -11.012 3.315 7.685 1.00 97.56 233 ARG A O 1
ATOM 1872 N N . PRO A 1 234 ? -12.141 5.275 7.634 1.00 97.25 234 PRO A N 1
ATOM 1873 C CA . PRO A 1 234 ? -13.257 4.751 6.848 1.00 97.25 234 PRO A CA 1
ATOM 1874 C C . PRO A 1 234 ? -12.770 4.137 5.530 1.00 97.25 234 PRO A C 1
ATOM 1876 O O . PRO A 1 234 ? -11.873 4.691 4.894 1.00 97.25 234 PRO A O 1
ATOM 1879 N N . LEU A 1 235 ? -13.375 3.036 5.072 1.00 96.94 235 LEU A N 1
ATOM 1880 C CA . LEU A 1 235 ? -13.020 2.404 3.790 1.00 96.94 235 LEU A CA 1
ATOM 1881 C C . LEU A 1 235 ? -13.114 3.389 2.619 1.00 96.94 235 LEU A C 1
ATOM 1883 O O . LEU A 1 235 ? -12.246 3.418 1.749 1.00 96.94 235 LEU A O 1
ATOM 1887 N N . VAL A 1 236 ? -14.137 4.244 2.622 1.00 95.88 236 VAL A N 1
ATOM 1888 C CA . VAL A 1 236 ? -14.367 5.249 1.571 1.00 95.88 236 VAL A CA 1
ATOM 1889 C C . VAL A 1 236 ? -13.227 6.268 1.440 1.00 95.88 236 VAL A C 1
ATOM 1891 O O . VAL A 1 236 ? -13.029 6.833 0.366 1.00 95.88 236 VAL A O 1
ATOM 1894 N N . SER A 1 237 ? -12.449 6.479 2.505 1.00 96.31 237 SER A N 1
ATOM 1895 C CA . SER A 1 237 ? -11.344 7.439 2.576 1.00 96.31 237 SER A CA 1
ATOM 1896 C C . SER A 1 237 ? -10.065 6.814 3.149 1.00 96.31 237 SER A C 1
ATOM 1898 O O . SER A 1 237 ? -9.245 7.505 3.748 1.00 96.31 237 SER A O 1
ATOM 1900 N N . LEU A 1 238 ? -9.841 5.514 2.917 1.00 96.25 238 LEU A N 1
ATOM 1901 C CA . LEU A 1 238 ? -8.798 4.721 3.591 1.00 96.25 238 LEU A CA 1
ATOM 1902 C C . LEU A 1 238 ? -7.353 5.239 3.408 1.00 96.25 238 LEU A C 1
ATOM 1904 O O . LEU A 1 238 ? -6.470 4.968 4.221 1.00 96.25 238 LEU A O 1
ATOM 1908 N N . TRP A 1 239 ? -7.100 6.029 2.361 1.00 95.38 239 TRP A N 1
ATOM 1909 C CA . TRP A 1 239 ? -5.796 6.645 2.075 1.00 95.38 239 TRP A CA 1
ATOM 1910 C C . TRP A 1 239 ? -5.595 8.019 2.736 1.00 95.38 239 TRP A C 1
ATOM 1912 O O . TRP A 1 239 ? -4.501 8.581 2.659 1.00 95.38 239 TRP A O 1
ATOM 1922 N N . GLN A 1 240 ? -6.635 8.595 3.341 1.00 95.12 240 GLN A N 1
ATOM 1923 C CA . GLN A 1 240 ? -6.625 9.952 3.885 1.00 95.12 240 GLN A CA 1
ATOM 1924 C C . GLN A 1 240 ? -6.553 9.912 5.412 1.00 95.12 240 GLN A C 1
ATOM 1926 O O . GLN A 1 240 ? -7.501 9.508 6.087 1.00 95.12 240 GLN A O 1
ATOM 1931 N N . SER A 1 241 ? -5.419 10.358 5.957 1.00 93.81 241 SER A N 1
ATOM 1932 C CA . SER A 1 241 ? -5.333 10.661 7.385 1.00 93.81 241 SER A CA 1
ATOM 1933 C C . SER A 1 241 ? -6.101 11.946 7.686 1.00 93.81 241 SER A C 1
ATOM 1935 O O . SER A 1 241 ? -6.107 12.877 6.877 1.00 93.81 241 SER A O 1
ATOM 1937 N N . SER A 1 242 ? -6.763 11.985 8.836 1.00 94.31 242 SER A N 1
ATOM 1938 C CA . SER A 1 242 ? -7.623 13.090 9.239 1.00 94.31 242 SER A CA 1
ATOM 1939 C C . SER A 1 242 ? -7.701 13.184 10.767 1.00 94.31 242 SER A C 1
ATOM 1941 O O . SER A 1 242 ? -7.731 12.148 11.433 1.00 94.31 242 SER A O 1
ATOM 1943 N N . PRO A 1 243 ? -7.796 14.391 11.358 1.00 91.69 243 PRO A N 1
ATOM 1944 C CA . PRO A 1 243 ? -8.118 14.551 12.779 1.00 91.69 243 PRO A CA 1
ATOM 1945 C C . PRO A 1 243 ? -9.491 13.977 13.165 1.00 91.69 243 PRO A C 1
ATOM 1947 O O . PRO A 1 243 ? -9.737 13.718 14.339 1.00 91.69 243 PRO A O 1
ATOM 1950 N N . GLN A 1 244 ? -10.382 13.783 12.186 1.00 93.12 244 GLN A N 1
ATOM 1951 C CA . GLN A 1 244 ? -11.692 13.154 12.372 1.00 93.12 244 GLN A CA 1
ATOM 1952 C C . GLN A 1 244 ? -11.639 11.620 12.293 1.00 93.12 244 GLN A C 1
ATOM 1954 O O . GLN A 1 244 ? -12.661 10.964 12.487 1.00 93.12 244 GLN A O 1
ATOM 1959 N N . ASN A 1 245 ? -10.473 11.037 12.004 1.00 96.12 245 ASN A N 1
ATOM 1960 C CA . ASN A 1 245 ? -10.296 9.596 12.100 1.00 96.12 245 ASN A CA 1
ATOM 1961 C C . ASN A 1 245 ? -10.116 9.194 13.562 1.00 96.12 245 ASN A C 1
ATOM 1963 O O . ASN A 1 245 ? -9.481 9.897 14.352 1.00 96.12 245 ASN A O 1
ATOM 1967 N N . TRP A 1 246 ? -10.640 8.023 13.899 1.00 95.44 246 TRP A N 1
ATOM 1968 C CA . TRP A 1 246 ? -10.429 7.449 15.214 1.00 95.44 246 TRP A CA 1
ATOM 1969 C C . TRP A 1 246 ? -8.985 6.992 15.371 1.00 95.44 246 TRP A C 1
ATOM 1971 O O . TRP A 1 246 ? -8.370 6.488 14.432 1.00 95.44 246 TRP A O 1
ATOM 1981 N N . ARG A 1 247 ? -8.448 7.134 16.577 1.00 94.81 247 ARG A N 1
ATOM 1982 C CA . ARG A 1 247 ? -7.107 6.683 16.932 1.00 94.81 247 ARG A CA 1
ATOM 1983 C C . ARG A 1 247 ? -7.165 5.860 18.196 1.00 94.81 247 ARG A C 1
ATOM 1985 O O . ARG A 1 247 ? -7.662 6.335 19.214 1.00 94.81 247 ARG A O 1
ATOM 1992 N N . MET A 1 248 ? -6.634 4.649 18.138 1.00 93.44 248 MET A N 1
ATOM 1993 C CA . MET A 1 248 ? -6.324 3.889 19.341 1.00 93.44 248 MET A CA 1
ATOM 1994 C C . MET A 1 248 ? -4.899 4.222 19.761 1.00 93.44 248 MET A C 1
ATOM 1996 O O . MET A 1 248 ? -3.975 4.037 18.975 1.00 93.44 248 MET A O 1
ATOM 2000 N N . ILE A 1 249 ? -4.724 4.721 20.980 1.00 90.75 249 ILE A N 1
ATOM 2001 C CA . ILE A 1 249 ? -3.425 5.076 21.555 1.00 90.75 249 ILE A CA 1
ATOM 2002 C C . ILE A 1 249 ? -3.087 4.067 22.646 1.00 90.75 249 ILE A C 1
ATOM 2004 O O . ILE A 1 249 ? -3.880 3.874 23.568 1.00 90.75 249 ILE A O 1
ATOM 2008 N N . PHE A 1 250 ? -1.897 3.471 22.575 1.00 84.88 250 PHE A N 1
ATOM 2009 C CA . PHE A 1 250 ? -1.427 2.431 23.497 1.00 84.88 250 PHE A CA 1
ATOM 2010 C C . PHE A 1 250 ? -0.188 2.863 24.298 1.00 84.88 250 PHE A C 1
ATOM 2012 O O . PHE A 1 250 ? 0.738 2.084 24.518 1.00 84.88 250 PHE A O 1
ATOM 2019 N N . ASN A 1 251 ? -0.164 4.112 24.762 1.00 80.56 251 ASN A N 1
ATOM 2020 C CA . ASN A 1 251 ? 0.901 4.623 25.625 1.00 80.56 251 ASN A CA 1
ATOM 2021 C C . ASN A 1 251 ? 0.692 4.148 27.058 1.00 80.56 251 ASN A C 1
ATOM 2023 O O . ASN A 1 251 ? -0.227 4.630 27.706 1.00 80.56 251 ASN A O 1
ATOM 2027 N N . ALA A 1 252 ? 1.543 3.282 27.608 1.00 68.69 252 ALA A N 1
ATOM 2028 C CA . ALA A 1 252 ? 1.420 2.899 29.017 1.00 68.69 252 ALA A CA 1
ATOM 2029 C C . ALA A 1 252 ? 1.419 4.152 29.934 1.00 68.69 252 ALA A C 1
ATOM 2031 O O . ALA A 1 252 ? 2.332 4.972 29.821 1.00 68.69 252 ALA A O 1
ATOM 2032 N N . PRO A 1 253 ? 0.413 4.342 30.822 1.00 72.44 253 PRO A N 1
ATOM 2033 C CA . PRO A 1 253 ? -0.654 3.406 31.219 1.00 72.44 253 PRO A CA 1
ATOM 2034 C C . PRO A 1 253 ? -2.007 3.555 30.479 1.00 72.44 253 PRO A C 1
ATOM 2036 O O . PRO A 1 253 ? -2.959 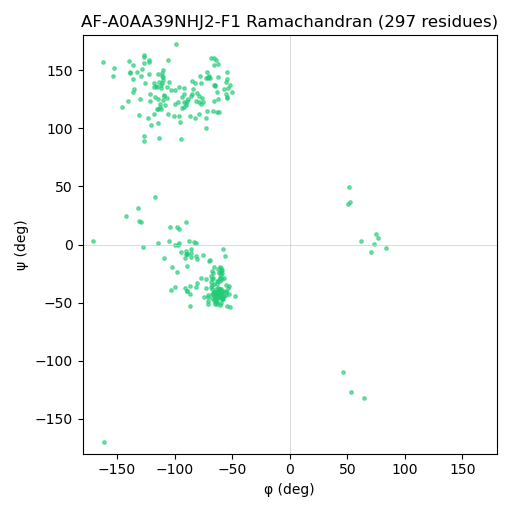2.851 30.801 1.00 72.44 253 PRO A O 1
ATOM 2039 N N . LYS A 1 254 ? -2.138 4.481 29.529 1.00 71.19 254 LYS A N 1
ATOM 2040 C CA . LYS A 1 254 ? -3.380 4.817 28.821 1.00 71.19 254 LYS A CA 1
ATOM 2041 C C . LYS A 1 254 ? -3.574 3.975 27.554 1.00 71.19 254 LYS A C 1
ATOM 2043 O O . LYS A 1 254 ? -2.783 4.037 26.617 1.00 71.19 254 LYS A O 1
ATOM 2048 N N . ARG A 1 255 ? -4.678 3.228 27.521 1.00 84.56 255 ARG A N 1
ATOM 2049 C CA . ARG A 1 255 ? -5.218 2.591 26.314 1.00 84.56 255 ARG A CA 1
ATOM 2050 C C . ARG A 1 255 ? -6.551 3.246 26.019 1.00 84.56 255 ARG A C 1
ATOM 2052 O O . ARG A 1 255 ? -7.507 3.040 26.759 1.00 84.56 255 ARG A O 1
ATOM 2059 N N . GLU A 1 256 ? -6.580 4.114 25.023 1.00 89.25 256 GLU A N 1
ATOM 2060 C CA . GLU A 1 256 ? -7.739 4.962 24.761 1.00 89.25 256 GLU A CA 1
ATOM 2061 C C . GLU A 1 256 ? -8.036 4.996 23.268 1.00 89.25 256 GLU A C 1
ATOM 2063 O O . GLU A 1 256 ? -7.118 5.043 22.452 1.00 89.25 256 GLU A O 1
ATOM 2068 N N . MET A 1 257 ? -9.321 5.009 22.923 1.00 92.44 257 MET A N 1
ATOM 2069 C CA . MET A 1 257 ? -9.784 5.231 21.560 1.00 92.44 257 MET A CA 1
ATOM 2070 C C . MET A 1 257 ? -10.418 6.616 21.476 1.00 92.44 257 MET A C 1
ATOM 2072 O O . MET A 1 257 ? -11.355 6.925 22.215 1.00 92.44 257 MET A O 1
ATOM 2076 N N . LEU A 1 258 ? -9.853 7.462 20.620 1.00 92.56 258 LEU A N 1
ATOM 2077 C CA . LEU A 1 258 ? -10.086 8.900 20.599 1.00 92.56 258 LEU A CA 1
ATOM 2078 C C . LEU A 1 258 ? -10.439 9.375 19.196 1.00 92.56 258 LEU A C 1
ATOM 2080 O O . LEU A 1 258 ? -9.871 8.899 18.216 1.00 92.56 258 LEU A O 1
ATOM 2084 N N . VAL A 1 259 ? -11.314 10.367 19.115 1.00 92.81 259 VAL A N 1
ATOM 2085 C CA . VAL A 1 259 ? -11.508 11.187 17.918 1.00 92.81 259 VAL A CA 1
ATOM 2086 C C . VAL A 1 259 ? -11.707 12.626 18.370 1.00 92.81 259 VAL A C 1
ATOM 2088 O O . VAL A 1 259 ? -12.576 12.901 19.195 1.00 92.81 259 VAL A O 1
ATOM 2091 N N . ASP A 1 260 ? -10.873 13.545 17.883 1.00 88.06 260 ASP A N 1
ATOM 2092 C CA . ASP A 1 260 ? -10.856 14.942 18.338 1.00 88.06 260 ASP A CA 1
ATOM 2093 C C . ASP A 1 260 ? -10.884 15.073 19.885 1.00 88.06 260 ASP A C 1
ATOM 2095 O O . ASP A 1 260 ? -9.911 14.725 20.557 1.00 88.06 260 ASP A O 1
ATOM 2099 N N . ARG A 1 261 ? -11.999 15.539 20.469 1.00 87.00 261 ARG A N 1
ATOM 2100 C CA . ARG A 1 261 ? -12.199 15.703 21.923 1.00 87.00 261 ARG A CA 1
ATOM 2101 C C . ARG A 1 261 ? -13.080 14.625 22.547 1.00 87.00 261 ARG A C 1
ATOM 2103 O O . ARG A 1 261 ? -13.565 14.804 23.663 1.00 87.00 261 ARG A O 1
ATOM 2110 N N . GLN A 1 262 ? -13.319 13.530 21.844 1.00 91.56 262 GLN A N 1
ATOM 2111 C CA . GLN A 1 262 ? -14.186 12.443 22.282 1.00 91.56 262 GLN A CA 1
ATOM 2112 C C . GLN A 1 262 ? -13.359 11.205 22.592 1.00 91.56 262 GLN A C 1
ATOM 2114 O O . GLN A 1 262 ? -12.439 10.868 21.847 1.00 91.56 262 GLN A O 1
ATOM 2119 N N . LYS A 1 263 ? -13.702 10.512 23.683 1.00 93.00 263 LYS A N 1
ATOM 2120 C CA . LYS A 1 263 ? -13.216 9.153 23.936 1.00 93.00 263 LYS A CA 1
ATOM 2121 C C . LYS A 1 263 ? -14.351 8.171 23.813 1.00 93.00 263 LYS A C 1
ATOM 2123 O O . LYS A 1 263 ? -15.480 8.452 24.218 1.00 93.00 263 LYS A O 1
ATOM 2128 N N . MET A 1 264 ? -14.013 7.002 23.308 1.00 93.50 264 MET A N 1
ATOM 2129 C CA . MET A 1 264 ? -14.908 5.872 23.288 1.00 93.50 264 MET A CA 1
ATOM 2130 C C . MET A 1 264 ? -14.887 5.148 24.631 1.00 93.50 264 MET A C 1
ATOM 2132 O O . MET A 1 264 ? -13.833 4.966 25.244 1.00 93.50 264 MET A O 1
ATOM 2136 N N . VAL A 1 265 ? -16.064 4.734 25.084 1.00 93.19 265 VAL A N 1
ATOM 2137 C CA . VAL A 1 265 ? -16.202 3.845 26.234 1.00 93.19 265 VAL A CA 1
ATOM 2138 C C . VAL A 1 265 ? -15.896 2.422 25.774 1.00 93.19 265 VAL A C 1
ATOM 2140 O O . VAL A 1 265 ? -16.497 1.943 24.815 1.00 93.19 265 VAL A O 1
ATOM 2143 N N . ASP A 1 266 ? -14.984 1.751 26.475 1.00 90.94 266 ASP A N 1
ATOM 2144 C CA . ASP A 1 266 ? -14.646 0.344 26.244 1.00 90.94 266 ASP A CA 1
ATOM 2145 C C . ASP A 1 266 ? -15.910 -0.531 26.299 1.00 90.94 266 ASP A C 1
ATOM 2147 O O . ASP A 1 266 ? -16.662 -0.489 27.281 1.00 90.94 266 ASP A O 1
ATOM 2151 N N . ILE A 1 267 ? -16.126 -1.332 25.254 1.00 91.94 267 ILE A N 1
ATOM 2152 C CA . ILE A 1 267 ? -17.298 -2.196 25.081 1.00 91.94 267 ILE A CA 1
ATOM 2153 C C . ILE A 1 267 ? -17.424 -3.278 26.162 1.00 91.94 267 ILE A C 1
ATOM 2155 O O . ILE A 1 267 ? -18.519 -3.781 26.427 1.00 91.94 267 ILE A O 1
ATOM 2159 N N . HIS A 1 268 ? -16.328 -3.616 26.842 1.00 91.50 268 HIS A N 1
ATOM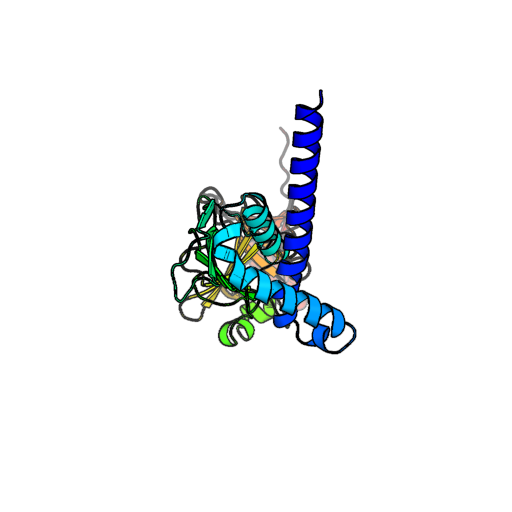 2160 C CA . HIS A 1 268 ? -16.321 -4.577 27.942 1.00 91.50 268 HIS A CA 1
ATOM 2161 C C . HIS A 1 268 ? -16.538 -3.933 29.314 1.00 91.50 268 HIS A C 1
ATOM 2163 O O . HIS A 1 268 ? -16.798 -4.647 30.294 1.00 91.50 268 HIS A O 1
ATOM 2169 N N . SER A 1 269 ? -16.477 -2.600 29.393 1.00 93.12 269 SER A N 1
ATOM 2170 C CA . SER A 1 269 ? -16.652 -1.858 30.638 1.00 93.12 269 SER A CA 1
ATOM 2171 C C . SER A 1 269 ? -18.068 -1.986 31.203 1.00 93.12 269 SER A C 1
ATOM 2173 O O . SER A 1 269 ? -19.054 -2.182 30.486 1.00 93.12 269 SER A O 1
ATOM 2175 N N . GLN A 1 270 ? -18.184 -1.818 32.521 1.00 95.44 270 GLN A N 1
ATOM 2176 C CA . GLN A 1 270 ? -19.485 -1.809 33.187 1.00 95.44 270 GLN A CA 1
ATOM 2177 C C . GLN A 1 270 ? -20.373 -0.664 32.681 1.00 95.44 270 GLN A C 1
ATOM 2179 O O . GLN A 1 270 ? -21.567 -0.864 32.467 1.00 95.44 270 GLN A O 1
ATOM 2184 N N . THR A 1 271 ? -19.787 0.509 32.426 1.00 94.75 271 THR A N 1
ATOM 2185 C CA . THR A 1 271 ? -20.493 1.674 31.878 1.00 94.75 271 THR A CA 1
ATOM 2186 C C . THR A 1 271 ? -21.134 1.355 30.532 1.00 94.75 271 THR A C 1
ATOM 2188 O O . THR A 1 271 ? -22.314 1.645 30.332 1.00 94.75 271 THR A O 1
ATOM 2191 N N . PHE A 1 272 ? -20.395 0.705 29.627 1.00 95.12 272 PHE A N 1
ATOM 2192 C CA . PHE A 1 272 ? -20.941 0.307 28.332 1.00 95.12 272 PHE A CA 1
ATOM 2193 C C . PHE A 1 272 ? -22.089 -0.689 28.489 1.00 95.12 272 PHE A C 1
ATOM 2195 O O . PHE A 1 272 ? -23.147 -0.502 27.893 1.00 95.12 272 PHE A O 1
ATOM 2202 N N . LYS A 1 273 ? -21.921 -1.719 29.328 1.00 94.94 273 LYS A N 1
ATOM 2203 C CA . LYS A 1 273 ? -22.957 -2.736 29.581 1.00 94.94 273 LYS A CA 1
ATOM 2204 C C . LYS A 1 273 ? -24.243 -2.132 30.143 1.00 94.94 273 LYS A C 1
ATOM 2206 O O . LYS A 1 273 ? -25.328 -2.502 29.709 1.00 94.94 273 LYS A O 1
ATOM 2211 N N . MET A 1 274 ? -24.130 -1.177 31.067 1.00 95.88 274 MET A N 1
ATOM 2212 C CA . MET A 1 274 ? -25.289 -0.485 31.635 1.00 95.88 274 MET A CA 1
ATOM 2213 C C . MET A 1 274 ? -26.056 0.310 30.573 1.00 95.88 274 MET A C 1
ATOM 2215 O O . MET A 1 274 ? -27.268 0.164 30.456 1.00 95.88 274 MET A O 1
ATOM 2219 N N . ILE A 1 275 ? -25.358 1.125 29.779 1.00 94.94 275 ILE A N 1
ATOM 2220 C CA . ILE A 1 275 ? -25.999 1.983 28.773 1.00 94.94 275 ILE A CA 1
ATOM 2221 C C . ILE A 1 275 ? -26.538 1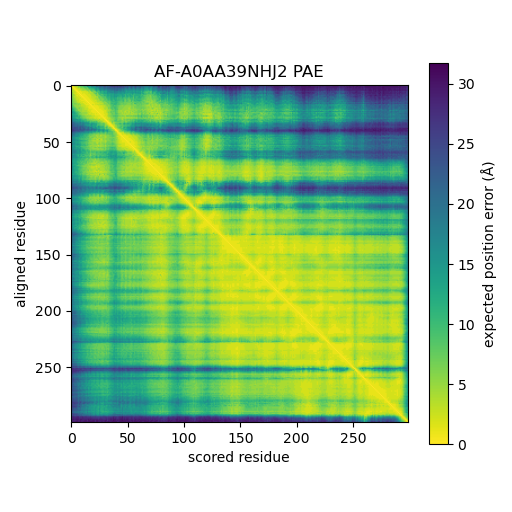.151 27.599 1.00 94.94 275 ILE A C 1
ATOM 2223 O O . ILE A 1 275 ? -27.676 1.350 27.182 1.00 94.94 275 ILE A O 1
ATOM 2227 N N . SER A 1 276 ? -25.758 0.196 27.083 1.00 94.88 276 SER A N 1
ATOM 2228 C CA . SER A 1 276 ? -26.201 -0.691 25.995 1.00 94.88 276 SER A CA 1
ATOM 2229 C C . SER A 1 276 ? -27.384 -1.568 26.411 1.00 94.88 276 SER A C 1
ATOM 2231 O O . SER A 1 276 ? -28.286 -1.772 25.604 1.00 94.88 276 SER A O 1
ATOM 2233 N N . GLY A 1 277 ? -27.454 -2.000 27.677 1.00 94.56 277 GLY A N 1
ATOM 2234 C CA . GLY A 1 277 ? -28.616 -2.702 28.226 1.00 94.56 277 GLY A CA 1
ATOM 2235 C C . GLY A 1 277 ? -29.900 -1.868 28.176 1.00 94.56 277 GLY A C 1
ATOM 2236 O O . GLY A 1 277 ? -30.957 -2.388 27.828 1.00 94.56 277 GLY A O 1
ATOM 2237 N N . CYS A 1 278 ? -29.818 -0.557 28.425 1.00 94.56 278 CYS A N 1
ATOM 2238 C CA . CYS A 1 278 ? -30.963 0.348 28.264 1.00 94.56 278 CYS A CA 1
ATOM 2239 C C . CYS A 1 278 ? -31.405 0.492 26.796 1.00 94.56 278 CYS A C 1
ATOM 2241 O O . CYS A 1 278 ? -32.578 0.743 26.526 1.00 94.56 278 CYS A O 1
ATOM 2243 N N . LEU A 1 279 ? -30.475 0.339 25.851 1.00 94.12 279 LEU A N 1
ATOM 2244 C CA . LEU A 1 279 ? -30.701 0.518 24.414 1.00 94.12 279 LEU A CA 1
ATOM 2245 C C . LEU A 1 279 ? -30.976 -0.794 23.661 1.00 94.12 279 LEU A C 1
ATOM 2247 O O . LEU A 1 279 ? -31.230 -0.759 22.459 1.00 94.12 279 LEU A O 1
ATOM 2251 N N . GLN A 1 280 ? -30.981 -1.939 24.350 1.00 92.94 280 GLN A N 1
ATOM 2252 C CA . GLN A 1 280 ? -31.046 -3.272 23.735 1.00 92.94 280 GLN A CA 1
ATOM 2253 C C . GLN A 1 280 ? -32.283 -3.515 22.853 1.00 92.94 280 GLN A C 1
ATOM 2255 O O . GLN A 1 280 ? -32.252 -4.359 21.963 1.00 92.94 280 GLN A O 1
ATOM 2260 N N . ASN A 1 281 ? -33.377 -2.786 23.101 1.00 93.69 281 ASN A N 1
ATOM 2261 C CA . ASN A 1 281 ? -34.613 -2.898 22.322 1.00 93.69 281 ASN A CA 1
ATOM 2262 C C . ASN A 1 281 ? -34.559 -2.119 20.995 1.00 93.69 281 ASN A C 1
ATOM 2264 O O . ASN A 1 281 ? -35.443 -2.297 20.162 1.00 93.69 281 ASN A O 1
ATOM 2268 N N . PHE A 1 282 ? -33.564 -1.247 20.813 1.00 92.56 282 PHE A N 1
ATOM 2269 C CA . PHE A 1 282 ? -33.396 -0.425 19.612 1.00 92.56 282 PHE A CA 1
ATOM 2270 C C . PHE A 1 282 ? -32.300 -0.958 18.694 1.00 92.56 282 PHE A C 1
ATOM 2272 O O . PHE A 1 282 ? -32.461 -0.917 17.479 1.00 92.56 282 PHE A O 1
ATOM 2279 N N . GLU A 1 283 ? -31.197 -1.448 19.261 1.00 93.19 283 GLU A N 1
ATOM 2280 C CA . GLU A 1 283 ? -30.039 -1.913 18.499 1.00 93.19 283 GLU A CA 1
ATOM 2281 C C . GLU A 1 283 ? -29.264 -2.986 19.280 1.00 93.19 283 GLU A C 1
ATOM 2283 O O . GLU A 1 283 ? -29.260 -3.009 20.515 1.00 93.19 283 GLU A O 1
ATOM 2288 N N . LYS A 1 284 ? -28.581 -3.890 18.570 1.00 88.88 284 LYS A N 1
ATOM 2289 C CA . LYS A 1 284 ? -27.695 -4.886 19.182 1.00 88.88 284 LYS A CA 1
ATOM 2290 C C . LYS A 1 284 ? -26.435 -4.207 19.714 1.00 88.88 284 LYS A C 1
ATOM 2292 O O . LYS A 1 284 ? -25.855 -3.351 19.054 1.00 88.88 284 LYS A O 1
ATOM 2297 N N . CYS A 1 285 ? -25.927 -4.671 20.857 1.00 86.19 285 CYS A N 1
ATOM 2298 C CA . CYS A 1 285 ? -24.771 -4.059 21.526 1.00 86.19 285 CYS A CA 1
ATOM 2299 C C . CYS A 1 285 ? -23.534 -3.872 20.626 1.00 86.19 285 CYS A C 1
ATOM 2301 O O . CYS A 1 285 ? -22.859 -2.855 20.742 1.00 86.19 285 CYS A O 1
ATOM 2303 N N . HIS A 1 286 ? -23.270 -4.794 19.695 1.00 86.88 286 HIS A N 1
ATOM 2304 C CA . HIS A 1 286 ? -22.124 -4.717 18.783 1.00 86.88 286 HIS A CA 1
ATOM 2305 C C . HIS A 1 286 ? -22.223 -3.590 17.735 1.00 86.88 286 HIS A C 1
ATOM 2307 O O . HIS A 1 286 ? -21.213 -3.264 17.120 1.00 86.88 286 HIS A O 1
ATOM 2313 N N . TYR A 1 287 ? -23.396 -2.977 17.547 1.00 90.25 287 TYR A N 1
ATOM 2314 C CA . TYR A 1 287 ? -23.605 -1.813 16.673 1.00 90.25 287 TYR A CA 1
ATOM 2315 C C . TYR A 1 287 ? -23.775 -0.501 17.461 1.00 90.25 287 TYR A C 1
ATOM 2317 O O . TYR A 1 287 ? -23.993 0.555 16.871 1.00 90.25 287 TYR A O 1
ATOM 2325 N N . ILE A 1 288 ? -23.654 -0.538 18.794 1.00 91.44 288 ILE A N 1
ATOM 2326 C CA . ILE A 1 288 ? -23.774 0.647 19.649 1.00 91.44 288 ILE A CA 1
ATOM 2327 C C . ILE A 1 288 ? -22.389 1.248 19.903 1.00 91.44 288 ILE A C 1
ATOM 2329 O O . ILE A 1 288 ? -21.483 0.584 20.406 1.00 91.44 288 ILE A O 1
ATOM 2333 N N . HIS A 1 289 ? -22.244 2.543 19.621 1.00 91.62 289 HIS A N 1
ATOM 2334 C CA . HIS A 1 289 ? -21.064 3.332 19.974 1.00 91.62 289 HIS A CA 1
ATOM 2335 C C . HIS A 1 289 ? -21.393 4.277 21.126 1.00 91.62 289 HIS A C 1
ATOM 2337 O O . HIS A 1 289 ? -22.329 5.069 21.038 1.00 91.62 289 HIS A O 1
ATOM 2343 N N . ILE A 1 290 ? -20.607 4.218 22.201 1.00 93.00 290 ILE A N 1
ATOM 2344 C CA . ILE A 1 290 ? -20.772 5.098 23.362 1.00 93.00 290 ILE A CA 1
ATOM 2345 C C . ILE A 1 290 ? -19.518 5.941 23.503 1.00 93.00 290 ILE A C 1
ATOM 2347 O O . ILE A 1 290 ? -18.406 5.418 23.560 1.00 93.00 290 ILE A O 1
ATOM 2351 N N . MET A 1 291 ? -19.709 7.255 23.564 1.00 93.25 291 MET A N 1
ATOM 2352 C CA . MET A 1 291 ? -18.627 8.230 23.575 1.00 93.25 291 MET A CA 1
ATOM 2353 C C . MET A 1 291 ? -18.902 9.310 24.615 1.00 93.25 291 MET A C 1
ATOM 2355 O O . MET A 1 291 ? -20.058 9.602 24.924 1.00 93.25 291 MET A O 1
ATOM 2359 N N . TYR A 1 292 ? -17.845 9.940 25.118 1.00 91.88 292 TYR A N 1
ATOM 2360 C CA . TYR A 1 292 ? -17.946 11.099 25.999 1.00 91.88 292 TYR A CA 1
ATOM 2361 C C . TYR A 1 292 ? -16.893 12.150 25.651 1.00 91.88 292 TYR A C 1
ATOM 2363 O O . TYR A 1 292 ? -15.796 11.831 25.191 1.00 91.88 292 TYR A O 1
ATOM 2371 N N . ASN A 1 293 ? -17.235 13.419 25.875 1.00 91.44 293 ASN A N 1
ATOM 2372 C CA . ASN A 1 293 ? -16.325 14.534 25.641 1.00 91.44 293 ASN A CA 1
ATOM 2373 C C . ASN A 1 293 ? -15.298 14.641 26.775 1.00 91.44 293 ASN A C 1
ATOM 2375 O O . ASN A 1 293 ? -15.633 14.533 27.955 1.00 91.44 293 ASN A O 1
ATOM 2379 N N . VAL A 1 294 ? -14.051 14.925 26.414 1.00 81.75 294 VAL A N 1
ATOM 2380 C CA . VAL A 1 294 ? -12.969 15.231 27.349 1.00 81.75 294 VAL A CA 1
ATOM 2381 C C . VAL A 1 294 ? -12.879 16.741 27.472 1.00 81.75 294 VAL A C 1
ATOM 2383 O O . VAL A 1 294 ? -12.388 17.426 26.575 1.00 81.75 294 VAL A O 1
ATOM 2386 N N . HIS A 1 295 ? -13.351 17.282 28.590 1.00 72.44 295 HIS A N 1
ATOM 2387 C CA . HIS A 1 295 ? -13.049 18.662 28.941 1.00 72.44 295 HIS A CA 1
ATOM 2388 C C . HIS A 1 295 ? -11.669 18.703 29.597 1.00 72.44 295 HIS A C 1
ATOM 2390 O O . HIS A 1 295 ? -11.493 18.245 30.724 1.00 72.44 295 HIS A O 1
ATOM 2396 N N . TYR A 1 296 ? -10.681 19.257 28.895 1.00 56.59 296 TYR A N 1
ATOM 2397 C CA . TYR A 1 296 ? -9.495 19.772 29.567 1.00 56.59 296 TYR A CA 1
ATOM 2398 C C . TYR A 1 296 ? -9.920 21.061 30.267 1.00 56.59 296 TYR A C 1
ATOM 2400 O O . TYR A 1 296 ? -10.221 22.054 29.605 1.00 56.59 296 TYR A O 1
ATOM 2408 N N . PHE A 1 297 ? -10.007 21.036 31.596 1.00 42.91 297 PHE A N 1
ATOM 2409 C CA . PHE A 1 297 ? -10.056 22.275 32.361 1.00 42.91 297 PHE A CA 1
ATOM 2410 C C . PHE A 1 297 ? -8.743 23.014 32.090 1.00 42.91 297 PHE A C 1
ATOM 2412 O O . PHE A 1 297 ? -7.667 22.511 32.414 1.00 42.91 297 PHE A O 1
ATOM 2419 N N . ILE A 1 298 ? -8.831 24.166 31.427 1.00 40.88 298 ILE A N 1
ATOM 2420 C CA . ILE A 1 298 ? -7.743 25.139 31.407 1.00 40.88 298 ILE A CA 1
ATOM 2421 C C . ILE A 1 298 ? -7.761 25.748 32.811 1.00 40.88 298 ILE A C 1
ATOM 2423 O O . ILE A 1 298 ? -8.665 26.525 33.117 1.00 40.88 298 ILE A O 1
ATOM 2427 N N . CYS A 1 299 ? -6.857 25.290 33.677 1.00 35.97 299 CYS A N 1
ATOM 2428 C CA . CYS A 1 299 ? -6.532 25.989 34.919 1.00 35.97 299 CYS A CA 1
ATOM 2429 C C . CYS A 1 299 ? -5.655 27.201 34.608 1.00 35.97 299 CYS A C 1
ATOM 2431 O O . CYS A 1 299 ? -4.771 27.065 33.729 1.00 35.97 299 CYS A O 1
#

Nearest PDB structures (foldseek):
  8snm-assembly1_A  TM=2.775E-01  e=1.702E+00  Homo sapiens
  7ywp-assembly1_A  TM=2.181E-01  e=9.980E-01  Serratia proteamaculans
  3isu-assembly1_A  TM=4.175E-01  e=8.910E+00  Homo sapiens
  3wsz-assembly1_A  TM=1.698E-01  e=1.450E+00  Homo sapiens
  6mjp-assembly1_F  TM=1.691E-01  e=9.914E+00  Vibrio cholerae

pLDDT: mean 83.59, std 12.89, range [35.97, 98.19]

Sequence (299 aa):
MLNQNIFQLCYSLIKILGFLLKVLLSCMIILPLDKSLYHQKCEGFYVVVRGFCILLSHTCKIYSATRAFQQGVNLAVTSIWPAYSCYSLDTVVHSPNHRWINTLTAVDADQQSQPVHLNLLTGLLLINGKPLGRLPKDITSHATYVRIFGTKILDIVPSDKPGIEYATRLPILGWQVYLGLRNDVLIVQTKKDDILLELIPHTTFNHDLPCLFIEEYTHWINLNPLSTEIEIRPLVSLWQSSPQNWRMIFNAPKREMLVDRQKMVDIHSQTFKMISGCLQNFEKCHYIHIMYNVHYFIC

Organism: NCBI:txid153914

Radius of gyration: 26.53 Å; Cα contacts (8 Å, |Δi|>4): 467; chains: 1; bounding box: 69×52×74 Å